Protein AF-A0A9P6RWG7-F1 (afdb_monomer_lite)

pLDDT: mean 72.61, std 17.86, range [29.23, 94.75]

Sequence (364 aa):
MSPSTPIPRYTPSPPPSDTTDLAFEWAVATLDEACRQRLLRPTADYNAEILRINKDAKKQQTADNTKYGALRTRYQKQLAKRPQDLAAILATIDAQAINAAARIQSLSSHSKTVALGIRRRATEAINEYRLHRLVSLRTDMESRLKSSRLQESLQSRKLQQQKETEALCQQHRLVVSRLQEFLHARKLQQKKETGALRQQLRQQHCLVVSRLKEVLSCSKEKKPLRKPAFDTNASFPLQEYFLAQPPIVPGTLTTQIGPLCLSPTEAASMRAIQDTPIDNSTPRVLYSDGSLLNSGTMEVSQAFGVVDLSQDTPLTMQGRTDGHASSAKAELMGLLIAVLSAPPEQDIVVKLDNESVVERFESL

Secondary structure (DSSP, 8-state):
--PPPPPP---PPPPPTHHHHHHHHHHHHHHHHHHHHHHTSS-HHHHHHHHHHHHHHHHHHHHHHHHHHHHHHHHHHHHTT-TTHHHHHHHHHHHHHHHHHHHHHHHHHHHHHHHHHHHHHHHHHHHHHHHHHHHHHHHHHHHHHHHHHHHHHHHHHHHHHHHHHHHHHHHHHHHHHHHHHHHHHHHHHHHHHHHHHHHHHHHHHHHHHHHHHHH--S--------------------PPPP-PPPP------PEEETTEEE-HHHHHHHHHHHTSPP-TTSPEEEEEEEEEESTTSTT-EEEEEEEE-SSSS-EEEEEEE-SS--HHHHHHHHHHHHHHHS-TTS-EEEE-S-HHHHHHHHT-

Foldseek 3Di:
DDDDDDDDDDPPDPPPQVVQVVLLVQLVVLLVVLLVLLVPPPDPCVVVVVVVVVVVVVVVVVVVVVVVVVVVVVVVVVCVVDVVCVVVVVVVVVVVVVVVVVVVVVVVVVVVVVVVVVVVVVVVVVVVVVVVVVVVVVVVVVVVVVVVVVVVVVVVVVVVVVVVVVVVVVVVVVVVVVVVVVVVVVVVVVCVVVVVVVVVVVVVVVVVVVVVVVVPPDDDDDDDDDDDDDDDDDDDDDDDDDDDDDDDDDDQPFDDDRSDTFHPLLVVLLVVQQPDDADQPDAFEKEKAKDWDPPPDPPIWIKMKMWGPPDPDIRIHMDTRDHDDDRVSRRSNRSSSNSSSHHSNGHHDYDYPDPVNVVVVVVD

Structure (mmCIF, N/CA/C/O backbone):
data_AF-A0A9P6RWG7-F1
#
_entry.id   AF-A0A9P6RWG7-F1
#
loop_
_atom_site.group_PDB
_atom_site.id
_atom_site.type_symbol
_atom_site.label_atom_id
_atom_site.label_alt_id
_atom_site.label_comp_id
_atom_site.label_asym_id
_atom_site.label_entity_id
_atom_site.label_seq_id
_atom_site.pdbx_PDB_ins_code
_atom_site.Cartn_x
_atom_site.Cartn_y
_atom_site.Cartn_z
_atom_site.occupancy
_atom_site.B_iso_or_equiv
_atom_site.auth_seq_id
_atom_site.auth_comp_id
_atom_site.auth_asym_id
_atom_site.auth_atom_id
_atom_site.pdbx_PDB_model_num
ATOM 1 N N . MET A 1 1 ? 52.424 38.195 -6.286 1.00 39.62 1 MET A N 1
ATOM 2 C CA . MET A 1 1 ? 51.470 37.823 -7.351 1.00 39.62 1 MET A CA 1
ATOM 3 C C . MET A 1 1 ? 51.710 36.359 -7.661 1.00 39.62 1 MET A C 1
ATOM 5 O O . MET A 1 1 ? 52.726 36.041 -8.260 1.00 39.62 1 MET A O 1
ATOM 9 N N . SER A 1 2 ? 50.849 35.481 -7.152 1.00 31.66 2 SER A N 1
ATOM 10 C CA . SER A 1 2 ? 50.946 34.031 -7.360 1.00 31.66 2 SER A CA 1
ATOM 11 C C . SER A 1 2 ? 49.853 33.618 -8.349 1.00 31.66 2 SER A C 1
ATOM 13 O O . SER A 1 2 ? 48.732 34.110 -8.203 1.00 31.66 2 SER A O 1
ATOM 15 N N . PRO A 1 3 ? 50.139 32.780 -9.360 1.00 39.84 3 PRO A N 1
ATOM 16 C CA . PRO A 1 3 ? 49.143 32.399 -10.351 1.00 39.84 3 PRO A CA 1
ATOM 17 C C . PRO A 1 3 ? 48.159 31.402 -9.732 1.00 39.84 3 PRO A C 1
ATOM 19 O O . PRO A 1 3 ? 48.552 30.364 -9.202 1.00 39.84 3 PRO A O 1
ATOM 22 N N . SER A 1 4 ? 46.875 31.743 -9.777 1.00 33.25 4 SER A N 1
ATOM 23 C CA . SER A 1 4 ? 45.768 30.888 -9.366 1.00 33.25 4 SER A CA 1
ATOM 24 C C . SER A 1 4 ? 45.559 29.765 -10.384 1.00 33.25 4 SER A C 1
ATOM 26 O O . SER A 1 4 ? 45.283 30.000 -11.559 1.00 33.25 4 SER A O 1
ATOM 28 N N . THR A 1 5 ? 45.684 28.526 -9.921 1.00 37.81 5 THR A N 1
ATOM 29 C CA . THR A 1 5 ? 45.331 27.310 -10.659 1.00 37.81 5 THR A CA 1
ATOM 30 C C . THR A 1 5 ? 43.814 27.267 -10.901 1.00 37.81 5 THR A C 1
ATOM 32 O O . THR A 1 5 ? 43.050 27.531 -9.969 1.00 37.81 5 THR A O 1
ATOM 35 N N . PRO A 1 6 ? 43.334 26.930 -12.112 1.00 36.38 6 PRO A N 1
ATOM 36 C CA . PRO A 1 6 ? 41.904 26.818 -12.368 1.00 36.38 6 PRO A CA 1
ATOM 37 C C . PRO A 1 6 ? 41.335 25.559 -11.701 1.00 36.38 6 PRO A C 1
ATOM 39 O O . PRO A 1 6 ? 41.832 24.451 -11.900 1.00 36.38 6 PRO A O 1
ATOM 42 N N . ILE A 1 7 ? 40.273 25.741 -10.914 1.00 37.34 7 ILE A N 1
ATOM 43 C CA . ILE A 1 7 ? 39.479 24.658 -10.324 1.00 37.34 7 ILE A CA 1
ATOM 44 C C . ILE A 1 7 ? 38.766 23.915 -11.470 1.00 37.34 7 ILE A C 1
ATOM 46 O O . ILE A 1 7 ? 38.080 24.566 -12.267 1.00 37.34 7 ILE A O 1
ATOM 50 N N . PRO A 1 8 ? 38.893 22.581 -11.587 1.00 32.59 8 PRO A N 1
ATOM 51 C CA . PRO A 1 8 ? 38.173 21.825 -12.601 1.00 32.59 8 PRO A CA 1
ATOM 52 C C . PRO A 1 8 ? 36.668 21.920 -12.335 1.00 32.59 8 PRO A C 1
ATOM 54 O O . PRO A 1 8 ? 36.184 21.555 -11.263 1.00 32.59 8 PRO A O 1
ATOM 57 N N . ARG A 1 9 ? 35.921 22.426 -13.324 1.00 31.86 9 ARG A N 1
ATOM 58 C CA . ARG A 1 9 ? 34.456 22.390 -13.321 1.00 31.86 9 ARG A CA 1
ATOM 59 C C . ARG A 1 9 ? 34.018 20.930 -13.383 1.00 31.86 9 ARG A C 1
ATOM 61 O O . ARG A 1 9 ? 34.044 20.320 -14.449 1.00 31.86 9 ARG A O 1
ATOM 68 N N . TYR A 1 10 ? 33.614 20.389 -12.239 1.00 29.23 10 TYR A N 1
ATOM 69 C CA . TYR A 1 10 ? 32.809 19.178 -12.186 1.00 29.23 10 TYR A CA 1
ATOM 70 C C . TYR A 1 10 ? 31.486 19.467 -12.897 1.00 29.23 10 TYR A C 1
ATOM 72 O O . TYR A 1 10 ? 30.647 20.215 -12.402 1.00 29.23 10 TYR A O 1
ATOM 80 N N . THR A 1 11 ? 31.321 18.904 -14.088 1.00 34.34 11 THR A N 1
ATOM 81 C CA . THR A 1 11 ? 29.995 18.672 -14.652 1.00 34.34 11 THR A CA 1
ATOM 82 C C . THR A 1 11 ? 29.425 17.471 -13.898 1.00 34.34 11 THR A C 1
ATOM 84 O O . THR A 1 11 ? 30.029 16.397 -13.959 1.00 34.34 11 THR A O 1
ATOM 87 N N . PRO A 1 12 ? 28.332 17.613 -13.123 1.00 35.69 12 PRO A N 1
ATOM 88 C CA . PRO A 1 12 ? 27.688 16.447 -12.546 1.00 35.69 12 PRO A CA 1
ATOM 89 C C . PRO A 1 12 ? 27.196 15.590 -13.710 1.00 35.69 12 PRO A C 1
ATOM 91 O O . PRO A 1 12 ? 26.417 16.036 -14.553 1.00 35.69 12 PRO A O 1
ATOM 94 N N . SER A 1 13 ? 27.724 14.374 -13.795 1.00 34.81 13 SER A N 1
ATOM 95 C CA . SER A 1 13 ? 27.173 13.352 -14.674 1.00 34.81 13 SER A CA 1
ATOM 96 C C . SER A 1 13 ? 25.707 13.135 -14.277 1.00 34.81 13 SER A C 1
ATOM 98 O O . SER A 1 13 ? 25.417 13.176 -13.076 1.00 34.81 13 SER A O 1
ATOM 100 N N . PRO A 1 14 ? 24.783 12.905 -15.228 1.00 39.03 14 PRO A N 1
ATOM 101 C CA . PRO A 1 14 ? 23.433 12.489 -14.879 1.00 39.03 14 PRO A CA 1
ATOM 102 C C . PRO A 1 14 ? 23.541 11.261 -13.967 1.00 39.03 14 PRO A C 1
ATOM 104 O O . PRO A 1 14 ? 24.351 10.374 -14.269 1.00 39.03 14 PRO A O 1
ATOM 107 N N . PRO A 1 15 ? 22.794 11.195 -12.853 1.00 38.50 15 PRO A N 1
ATOM 108 C CA . PRO A 1 15 ? 22.764 9.979 -12.062 1.00 38.50 15 PRO A CA 1
ATOM 109 C C . PRO A 1 15 ? 22.347 8.813 -12.977 1.00 38.50 15 PRO A C 1
ATOM 111 O O . PRO A 1 15 ? 21.496 9.001 -13.853 1.00 38.50 15 PRO A O 1
ATOM 114 N N . PRO A 1 16 ? 22.967 7.629 -12.833 1.00 38.81 16 PRO A N 1
ATOM 115 C CA . PRO A 1 16 ? 22.562 6.457 -13.597 1.00 38.81 16 PRO A CA 1
ATOM 116 C C . PRO A 1 16 ? 21.066 6.213 -13.368 1.00 38.81 16 PRO A C 1
ATOM 118 O O . PRO A 1 16 ? 20.593 6.327 -12.238 1.00 38.81 16 PRO A O 1
ATOM 121 N N . SER A 1 17 ? 20.337 5.895 -14.441 1.00 48.44 17 SER A N 1
ATOM 122 C CA . SER A 1 17 ? 18.872 5.731 -14.477 1.00 48.44 17 SER A CA 1
ATOM 123 C C . SER A 1 17 ? 18.295 4.884 -13.336 1.00 48.44 17 SER A C 1
ATOM 125 O O . SER A 1 17 ? 17.158 5.097 -12.926 1.00 48.44 17 SER A O 1
ATOM 127 N N . ASP A 1 18 ? 19.097 3.978 -12.779 1.00 49.47 18 ASP A N 1
ATOM 128 C CA . ASP A 1 18 ? 18.696 3.015 -11.755 1.00 49.47 18 ASP A CA 1
ATOM 129 C C . ASP A 1 18 ? 18.494 3.624 -10.353 1.00 49.47 18 ASP A C 1
ATOM 131 O O . ASP A 1 18 ? 17.768 3.058 -9.537 1.00 49.47 18 ASP A O 1
ATOM 135 N N . THR A 1 19 ? 19.086 4.781 -10.025 1.00 48.66 19 THR A N 1
ATOM 136 C CA . THR A 1 19 ? 18.961 5.345 -8.661 1.00 48.66 19 THR A CA 1
ATOM 137 C C . THR A 1 19 ? 17.604 6.000 -8.402 1.00 48.66 19 THR A C 1
ATOM 139 O O . THR A 1 19 ? 17.133 6.011 -7.264 1.00 48.66 19 THR A O 1
ATOM 142 N N . THR A 1 20 ? 16.949 6.517 -9.445 1.00 52.78 20 THR A N 1
ATOM 143 C CA . THR A 1 20 ? 15.642 7.190 -9.328 1.00 52.78 20 THR A CA 1
ATOM 144 C C . THR A 1 20 ? 14.461 6.232 -9.167 1.00 52.78 20 THR A C 1
ATOM 146 O O . THR A 1 20 ? 13.427 6.617 -8.619 1.00 52.78 20 THR A O 1
ATOM 149 N N . ASP A 1 21 ? 14.619 4.972 -9.574 1.00 62.28 21 ASP A N 1
ATOM 150 C CA . ASP A 1 21 ? 13.624 3.931 -9.310 1.00 62.28 21 ASP A CA 1
ATOM 151 C C . ASP A 1 21 ? 13.790 3.322 -7.916 1.00 62.28 21 ASP A C 1
ATOM 153 O O . ASP A 1 21 ? 12.792 2.985 -7.284 1.00 62.28 21 ASP A O 1
ATOM 157 N N . LEU A 1 22 ? 15.002 3.323 -7.353 1.00 65.12 22 LEU A N 1
ATOM 158 C CA . LEU A 1 22 ? 15.231 2.910 -5.965 1.00 65.12 22 LEU A CA 1
ATOM 159 C C . LEU A 1 22 ? 14.472 3.797 -4.957 1.00 65.12 22 LEU A C 1
ATOM 161 O O . LEU A 1 22 ? 13.899 3.300 -3.988 1.00 65.12 22 LEU A O 1
ATOM 165 N N . ALA A 1 23 ? 14.436 5.114 -5.193 1.00 62.78 23 ALA A N 1
ATOM 166 C CA . ALA A 1 23 ? 13.680 6.053 -4.359 1.00 62.78 23 ALA A CA 1
ATOM 167 C C . ALA A 1 23 ? 12.170 5.768 -4.405 1.00 62.78 23 ALA A C 1
ATOM 169 O O . ALA A 1 23 ? 11.479 5.861 -3.389 1.00 62.78 23 ALA A O 1
ATOM 170 N N . PHE A 1 24 ? 11.669 5.366 -5.573 1.00 68.69 24 PHE A N 1
ATOM 171 C CA . PHE A 1 24 ? 10.278 4.978 -5.751 1.00 68.69 24 PHE A CA 1
ATOM 172 C C . PHE A 1 24 ? 9.956 3.627 -5.107 1.00 68.69 24 PHE A C 1
ATOM 174 O O . PHE A 1 24 ? 8.947 3.509 -4.418 1.00 68.69 24 PHE A O 1
ATOM 181 N N . GLU A 1 25 ? 10.824 2.626 -5.253 1.00 72.75 25 GLU A N 1
ATOM 182 C CA . GLU A 1 25 ? 10.676 1.350 -4.546 1.00 72.75 25 GLU A CA 1
ATOM 183 C C . GLU A 1 25 ? 10.638 1.557 -3.027 1.00 72.75 25 GLU A C 1
ATOM 185 O O . GLU A 1 25 ? 9.807 0.965 -2.336 1.00 72.75 25 GLU A O 1
ATOM 190 N N . TRP A 1 26 ? 11.488 2.447 -2.505 1.00 71.31 26 TRP A N 1
ATOM 191 C CA . TRP A 1 26 ? 11.484 2.798 -1.088 1.00 71.31 26 TRP A CA 1
ATOM 192 C C . TRP A 1 26 ? 10.204 3.532 -0.669 1.00 71.31 26 TRP A C 1
ATOM 194 O O . TRP A 1 26 ? 9.658 3.251 0.399 1.00 71.31 26 TRP A O 1
ATOM 204 N N . ALA A 1 27 ? 9.678 4.420 -1.516 1.00 69.19 27 ALA A N 1
ATOM 205 C CA . ALA A 1 27 ? 8.398 5.083 -1.297 1.00 69.19 27 ALA A CA 1
ATOM 206 C C . ALA A 1 27 ? 7.217 4.111 -1.246 1.00 69.19 27 ALA A C 1
ATOM 208 O O . ALA A 1 27 ? 6.399 4.198 -0.332 1.00 69.19 27 ALA A O 1
ATOM 209 N N . VAL A 1 28 ? 7.162 3.148 -2.165 1.00 77.38 28 VAL A N 1
ATOM 210 C CA . VAL A 1 28 ? 6.134 2.099 -2.169 1.00 77.38 28 VAL A CA 1
ATOM 211 C C . VAL A 1 28 ? 6.254 1.216 -0.926 1.00 77.38 28 VAL A C 1
ATOM 213 O O . VAL A 1 28 ? 5.258 0.970 -0.256 1.00 77.38 28 VAL A O 1
ATOM 216 N N . ALA A 1 29 ? 7.468 0.808 -0.545 1.00 77.44 29 ALA A N 1
ATOM 217 C CA . ALA A 1 29 ? 7.678 0.041 0.683 1.00 77.44 29 ALA A CA 1
ATOM 218 C C . ALA A 1 29 ? 7.274 0.829 1.944 1.00 77.44 29 ALA A C 1
ATOM 220 O O . ALA A 1 29 ? 6.737 0.257 2.892 1.00 77.44 29 ALA A O 1
ATOM 221 N N . THR A 1 30 ? 7.510 2.145 1.951 1.00 77.62 30 THR A N 1
ATOM 222 C CA . THR A 1 30 ? 7.096 3.043 3.040 1.00 77.62 30 THR A CA 1
ATOM 223 C C . THR A 1 30 ? 5.575 3.175 3.100 1.00 77.62 30 THR A C 1
ATOM 225 O O . THR A 1 30 ? 5.011 3.160 4.192 1.00 77.62 30 THR A O 1
ATOM 228 N N . LEU A 1 31 ? 4.906 3.260 1.945 1.00 81.69 31 LEU A N 1
ATOM 229 C CA . LEU A 1 31 ? 3.446 3.287 1.846 1.00 81.69 31 LEU A CA 1
ATOM 230 C C . LEU A 1 31 ? 2.831 1.989 2.380 1.00 81.69 31 LEU A C 1
ATOM 232 O O . LEU A 1 31 ? 1.950 2.046 3.238 1.00 81.69 31 LEU A O 1
ATOM 236 N N . ASP A 1 32 ? 3.333 0.837 1.931 1.00 81.12 32 ASP A N 1
ATOM 237 C CA . ASP A 1 32 ? 2.884 -0.483 2.387 1.00 81.12 32 ASP A CA 1
ATOM 238 C C . ASP A 1 32 ? 3.034 -0.619 3.910 1.00 81.12 32 ASP A C 1
ATOM 240 O O . ASP A 1 32 ? 2.116 -1.054 4.608 1.00 81.12 32 ASP A O 1
ATOM 244 N N . GLU A 1 33 ? 4.182 -0.205 4.450 1.00 79.94 33 GLU A N 1
ATOM 245 C CA . GLU A 1 33 ? 4.453 -0.245 5.885 1.00 79.94 33 GLU A CA 1
ATOM 246 C C . GLU A 1 33 ? 3.543 0.708 6.673 1.00 79.94 33 GLU A C 1
ATOM 248 O O . GLU A 1 33 ? 3.007 0.320 7.711 1.00 79.94 33 GLU A O 1
ATOM 253 N N . ALA A 1 34 ? 3.309 1.927 6.182 1.00 78.06 34 ALA A N 1
ATOM 254 C CA . ALA A 1 34 ? 2.414 2.885 6.826 1.00 78.06 34 ALA A CA 1
ATOM 255 C C . ALA A 1 34 ? 0.959 2.386 6.840 1.00 78.06 34 ALA A C 1
ATOM 257 O O . ALA A 1 34 ? 0.299 2.451 7.881 1.00 78.06 34 ALA A O 1
ATOM 258 N N . CYS A 1 35 ? 0.477 1.823 5.728 1.00 79.62 35 CYS A N 1
ATOM 259 C CA . CYS A 1 35 ? -0.842 1.191 5.654 1.00 79.62 35 CYS A CA 1
ATOM 260 C C . CYS A 1 35 ? -0.939 0.019 6.638 1.00 79.62 35 CYS A C 1
ATOM 262 O O . CYS A 1 35 ? -1.877 -0.056 7.432 1.00 79.62 35 CYS A O 1
ATOM 264 N N . ARG A 1 36 ? 0.087 -0.840 6.682 1.00 76.00 36 ARG A N 1
ATOM 265 C CA . ARG A 1 36 ? 0.167 -1.969 7.616 1.00 76.00 36 ARG A CA 1
ATOM 266 C C . ARG A 1 36 ? 0.106 -1.524 9.077 1.00 76.00 36 ARG A C 1
ATOM 268 O O . ARG A 1 36 ? -0.613 -2.132 9.862 1.00 76.00 36 ARG A O 1
ATOM 275 N N . GLN A 1 37 ? 0.849 -0.489 9.466 1.00 75.75 37 GLN A N 1
ATOM 276 C CA . GLN A 1 37 ? 0.839 0.024 10.843 1.00 75.75 37 GLN A CA 1
ATOM 277 C C . GLN A 1 37 ? -0.535 0.578 11.238 1.00 75.75 37 GLN A C 1
ATOM 279 O O . GLN A 1 37 ? -0.958 0.407 12.381 1.00 75.75 37 GLN A O 1
ATOM 284 N N . ARG A 1 38 ? -1.263 1.186 10.291 1.00 76.62 38 ARG A N 1
ATOM 285 C CA . ARG A 1 38 ? -2.643 1.644 10.510 1.00 76.62 38 ARG A CA 1
ATOM 286 C C . ARG A 1 38 ? -3.632 0.478 10.633 1.00 76.62 38 ARG A C 1
ATOM 288 O O . ARG A 1 38 ? -4.478 0.515 11.520 1.00 76.62 38 ARG A O 1
ATOM 295 N N . LEU A 1 39 ? -3.488 -0.572 9.822 1.00 71.56 39 LEU A N 1
ATOM 296 C CA . LEU A 1 39 ? -4.331 -1.778 9.878 1.00 71.56 39 LEU A CA 1
ATOM 297 C C . LEU A 1 39 ? -4.069 -2.643 11.121 1.00 71.56 39 LEU A C 1
ATOM 299 O O . LEU A 1 39 ? -4.986 -3.242 11.672 1.00 71.56 39 LEU A O 1
ATOM 303 N N . LEU A 1 40 ? -2.819 -2.704 11.587 1.00 66.06 40 LEU A N 1
ATOM 304 C CA . LEU A 1 40 ? -2.413 -3.485 12.761 1.00 66.06 40 LEU A CA 1
ATOM 305 C C . LEU A 1 40 ? -2.651 -2.774 14.096 1.00 66.06 40 LEU A C 1
ATOM 307 O O . LEU A 1 40 ? -2.288 -3.324 15.144 1.00 66.06 40 LEU A O 1
ATOM 311 N N . ARG A 1 41 ? -3.246 -1.574 14.095 1.00 64.69 41 ARG A N 1
ATOM 312 C CA . ARG A 1 41 ? -3.703 -0.957 15.343 1.00 64.69 41 ARG A CA 1
ATOM 313 C C . ARG A 1 41 ? -4.603 -1.961 16.080 1.00 64.69 41 ARG A C 1
ATOM 315 O O . ARG A 1 41 ? -5.384 -2.659 15.430 1.00 64.69 41 ARG A O 1
ATOM 322 N N . PRO A 1 42 ? -4.549 -2.044 17.424 1.00 53.38 42 PRO A N 1
ATOM 323 C CA . PRO A 1 42 ? -5.625 -2.667 18.185 1.00 53.38 42 PRO A CA 1
ATOM 324 C C . PRO A 1 42 ? -6.905 -1.950 17.758 1.00 53.38 42 PRO A C 1
ATOM 326 O O . PRO A 1 42 ? -7.056 -0.768 18.055 1.00 53.38 42 PRO A O 1
ATOM 329 N N . THR A 1 43 ? -7.717 -2.638 16.950 1.00 55.09 43 THR A N 1
ATOM 330 C CA . THR A 1 43 ? -8.837 -2.117 16.152 1.00 55.09 43 THR A CA 1
ATOM 331 C C . THR A 1 43 ? -9.525 -0.947 16.846 1.00 55.09 43 THR A C 1
ATOM 333 O O . THR A 1 43 ? -9.869 -1.063 18.022 1.00 55.09 43 THR A O 1
ATOM 336 N N . ALA A 1 44 ? -9.757 0.165 16.147 1.00 53.03 44 ALA A N 1
ATOM 337 C CA . ALA A 1 44 ? -10.574 1.264 16.667 1.00 53.03 44 ALA A CA 1
ATOM 338 C C . ALA A 1 44 ? -11.917 0.743 17.223 1.00 53.03 44 ALA A C 1
ATOM 340 O O . ALA A 1 44 ? -12.368 1.211 18.266 1.00 53.03 44 ALA A O 1
ATOM 341 N N . ASP A 1 45 ? -12.446 -0.340 16.642 1.00 54.38 45 ASP A N 1
ATOM 342 C CA . ASP A 1 45 ? -13.584 -1.116 17.149 1.00 54.38 45 ASP A CA 1
ATOM 343 C C . ASP A 1 45 ? -13.379 -1.690 18.558 1.00 54.38 45 ASP A C 1
ATOM 345 O O . ASP A 1 45 ? -14.295 -1.675 19.369 1.00 54.38 45 ASP A O 1
ATOM 349 N N . TYR A 1 46 ? -12.177 -2.155 18.904 1.00 57.34 46 TYR A N 1
ATOM 350 C CA . TYR A 1 46 ? -11.843 -2.626 20.253 1.00 57.34 46 TYR A CA 1
ATOM 351 C C . TYR A 1 46 ? -11.872 -1.478 21.265 1.00 57.34 46 TYR A C 1
ATOM 353 O O . TYR A 1 46 ? -12.414 -1.630 22.359 1.00 57.34 46 TYR A O 1
ATOM 361 N N . ASN A 1 47 ? -11.347 -0.307 20.898 1.00 60.41 47 ASN A N 1
ATOM 362 C CA . ASN A 1 47 ? -11.378 0.868 21.769 1.00 60.41 47 ASN A CA 1
ATOM 363 C C . ASN A 1 47 ? -12.795 1.457 21.882 1.00 60.41 47 ASN A C 1
ATOM 365 O O . ASN A 1 47 ? -13.222 1.809 22.983 1.00 60.41 47 ASN A O 1
ATOM 369 N N . ALA A 1 48 ? -13.554 1.498 20.785 1.00 63.84 48 ALA A N 1
ATOM 370 C CA . ALA A 1 48 ? -14.951 1.922 20.763 1.00 63.84 48 ALA A CA 1
ATOM 371 C C . ALA A 1 48 ? -15.851 0.968 21.568 1.00 63.84 48 ALA A C 1
ATOM 373 O O . ALA A 1 48 ? -16.677 1.421 22.363 1.00 63.84 48 ALA A O 1
ATOM 374 N N . GLU A 1 49 ? -15.647 -0.345 21.445 1.00 66.75 49 GLU A N 1
ATOM 375 C CA . GLU A 1 49 ? -16.379 -1.362 22.201 1.00 66.75 49 GLU A CA 1
ATOM 376 C C . GLU A 1 49 ? -16.022 -1.309 23.695 1.00 66.75 49 GLU A C 1
ATOM 378 O O . GLU A 1 49 ? -16.918 -1.358 24.537 1.00 66.75 49 GLU A O 1
ATOM 383 N N . ILE A 1 50 ? -14.748 -1.095 24.062 1.00 64.44 50 ILE A N 1
ATOM 384 C CA . ILE A 1 50 ? -14.348 -0.860 25.462 1.00 64.44 50 ILE A CA 1
ATOM 385 C C . ILE A 1 50 ? -15.008 0.402 26.027 1.00 64.44 50 ILE A C 1
ATOM 387 O O . ILE A 1 50 ? -15.494 0.390 27.163 1.00 64.44 50 ILE A O 1
ATOM 391 N N . LEU A 1 51 ? -15.056 1.492 25.259 1.00 71.75 51 LEU A N 1
ATOM 392 C CA . LEU A 1 51 ? -15.725 2.724 25.680 1.00 71.75 51 LEU A CA 1
ATOM 393 C C . LEU A 1 51 ? -17.237 2.517 25.842 1.00 71.75 51 LEU A C 1
ATOM 395 O O . LEU A 1 51 ? -17.807 2.998 26.827 1.00 71.75 51 LEU A O 1
ATOM 399 N N . ARG A 1 52 ? -17.880 1.755 24.946 1.00 82.00 52 ARG A N 1
ATOM 400 C CA . ARG A 1 52 ? -19.304 1.401 25.051 1.00 82.00 52 ARG A CA 1
ATOM 401 C C . ARG A 1 52 ? -19.579 0.553 26.292 1.00 82.00 52 ARG A C 1
ATOM 403 O O . ARG A 1 52 ? -20.428 0.926 27.098 1.00 82.00 52 ARG A O 1
ATOM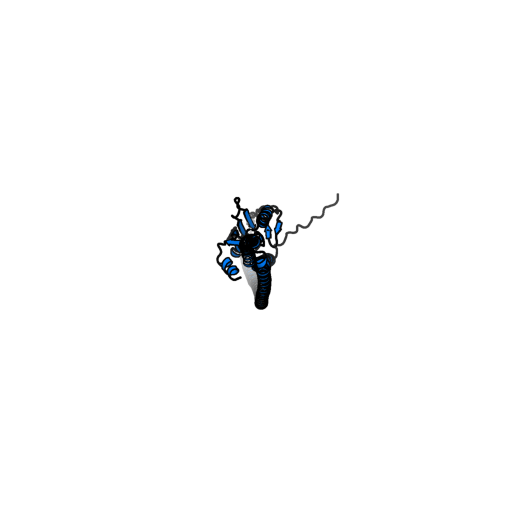 410 N N . ILE A 1 53 ? -18.800 -0.510 26.507 1.00 73.19 53 ILE A N 1
ATOM 411 C CA . ILE A 1 53 ? -18.904 -1.390 27.682 1.00 73.19 53 ILE A CA 1
ATOM 412 C C . ILE A 1 53 ? -18.736 -0.587 28.979 1.00 73.19 53 ILE A C 1
ATOM 414 O O . ILE A 1 53 ? -19.520 -0.751 29.914 1.00 73.19 53 ILE A O 1
ATOM 418 N N . ASN A 1 54 ? -17.764 0.327 29.040 1.00 73.81 54 ASN A N 1
ATOM 419 C CA . ASN A 1 54 ? -17.552 1.177 30.215 1.00 73.81 54 ASN A CA 1
ATOM 420 C C . ASN A 1 54 ? -18.710 2.157 30.459 1.00 73.81 54 ASN A C 1
ATOM 422 O O . ASN A 1 54 ? -19.078 2.408 31.612 1.00 73.81 54 ASN A O 1
ATOM 426 N N . LYS A 1 55 ? -19.296 2.715 29.394 1.00 85.50 55 LYS A N 1
ATOM 427 C CA . LYS A 1 55 ? -20.457 3.611 29.482 1.00 85.50 55 LYS A CA 1
ATOM 428 C C . LYS A 1 55 ? -21.694 2.867 29.989 1.00 85.50 55 LYS A C 1
ATOM 430 O O . LYS A 1 55 ? -22.363 3.358 30.902 1.00 85.50 55 LYS A O 1
ATOM 435 N N . ASP A 1 56 ? -21.951 1.674 29.461 1.00 82.38 56 ASP A N 1
ATOM 436 C CA . ASP A 1 56 ? -23.069 0.825 29.876 1.00 82.38 56 ASP A CA 1
ATOM 437 C C . ASP A 1 56 ? -22.894 0.339 31.322 1.00 82.38 56 ASP A C 1
ATOM 439 O O . ASP A 1 56 ? -23.831 0.421 32.120 1.00 82.38 56 ASP A O 1
ATOM 443 N N . ALA A 1 57 ? -21.675 -0.049 31.715 1.00 78.06 57 ALA A N 1
ATOM 444 C CA . ALA A 1 57 ? -21.354 -0.425 33.091 1.00 78.06 57 ALA A CA 1
ATOM 445 C C . ALA A 1 57 ? -21.581 0.731 34.081 1.00 78.06 57 ALA A C 1
ATOM 447 O O . ALA A 1 57 ? -22.199 0.530 35.128 1.00 78.06 57 ALA A O 1
ATOM 448 N N . LYS A 1 58 ? -21.155 1.961 33.747 1.00 83.12 58 LYS A N 1
ATOM 449 C CA . LYS A 1 58 ? -21.415 3.151 34.580 1.00 83.12 58 LYS A CA 1
ATOM 450 C C . LYS A 1 58 ? -22.906 3.445 34.720 1.00 83.12 58 LYS A C 1
ATOM 452 O O . LYS A 1 58 ? -23.354 3.766 35.823 1.00 83.12 58 LYS A O 1
ATOM 457 N N . LYS A 1 59 ? -23.671 3.335 33.629 1.00 87.81 59 LYS A N 1
ATOM 458 C CA . LYS A 1 59 ? -25.127 3.548 33.626 1.00 87.81 59 LYS A CA 1
ATOM 459 C C . LYS A 1 59 ? -25.840 2.517 34.502 1.00 87.81 59 LYS A C 1
ATOM 461 O O . LYS A 1 59 ? -26.700 2.877 35.304 1.00 87.81 59 LYS A O 1
ATOM 466 N N . GLN A 1 60 ? -25.434 1.252 34.404 1.00 82.44 60 GLN A N 1
ATOM 467 C CA . GLN A 1 60 ? -25.964 0.184 35.244 1.00 82.44 60 GLN A CA 1
ATOM 468 C C . GLN A 1 60 ? -25.613 0.406 36.722 1.00 82.44 60 GLN A C 1
ATOM 470 O O . GLN A 1 60 ? -26.487 0.317 37.580 1.00 82.44 60 GLN A O 1
ATOM 475 N N . GLN A 1 61 ? -24.372 0.801 37.024 1.00 79.94 61 GLN A N 1
ATOM 476 C CA . GLN A 1 61 ? -23.937 1.104 38.389 1.00 79.94 61 GLN A CA 1
ATOM 477 C C . GLN A 1 61 ? -24.721 2.271 39.011 1.00 79.94 61 GLN A C 1
ATOM 479 O O . GLN A 1 61 ? -25.072 2.222 40.190 1.00 79.94 61 GLN A O 1
ATOM 484 N N . THR A 1 62 ? -25.033 3.318 38.239 1.00 84.12 62 THR A N 1
ATOM 485 C CA . THR A 1 62 ? -25.860 4.436 38.730 1.00 84.12 62 THR A CA 1
ATOM 486 C C . THR A 1 62 ? -27.300 4.003 38.986 1.00 84.12 62 THR A C 1
ATOM 488 O O . THR A 1 62 ? -27.866 4.354 40.025 1.00 84.12 62 THR A O 1
ATOM 491 N N . ALA A 1 63 ? -27.885 3.204 38.090 1.00 85.12 63 ALA A N 1
ATOM 492 C CA . ALA A 1 63 ? -29.222 2.647 38.279 1.00 85.12 63 ALA A CA 1
ATOM 493 C C . ALA A 1 63 ? -29.296 1.757 39.534 1.00 85.12 63 ALA A C 1
ATOM 495 O O . ALA A 1 63 ? -30.195 1.925 40.364 1.00 85.12 63 ALA A O 1
ATOM 496 N N . ASP A 1 64 ? -28.312 0.876 39.721 1.00 80.25 64 ASP A N 1
ATOM 497 C CA . ASP A 1 64 ? -28.233 -0.015 40.876 1.00 80.25 64 ASP A CA 1
ATOM 498 C C . ASP A 1 64 ? -28.029 0.770 42.178 1.00 80.25 64 ASP A C 1
ATOM 500 O O . ASP A 1 64 ? -28.765 0.549 43.138 1.00 80.25 64 ASP A O 1
ATOM 504 N N . ASN A 1 65 ? -27.126 1.758 42.215 1.00 80.00 65 ASN A N 1
ATOM 505 C CA . ASN A 1 65 ? -26.932 2.617 43.391 1.00 80.00 65 ASN A CA 1
ATOM 506 C C . ASN A 1 65 ? -28.214 3.363 43.788 1.00 80.00 65 ASN A C 1
ATOM 508 O O . ASN A 1 65 ? -28.538 3.458 44.973 1.00 80.00 65 ASN A O 1
ATOM 512 N N . THR A 1 66 ? -28.974 3.850 42.805 1.00 86.31 66 THR A N 1
ATOM 513 C CA . THR A 1 66 ? -30.253 4.533 43.048 1.00 86.31 66 THR A CA 1
ATOM 514 C C . THR A 1 66 ? -31.287 3.563 43.629 1.00 86.31 66 THR A C 1
ATOM 516 O O . THR A 1 66 ? -31.968 3.876 44.609 1.00 86.31 66 THR A O 1
ATOM 519 N N . LYS A 1 67 ? -31.357 2.343 43.081 1.00 86.06 67 LYS A N 1
ATOM 520 C CA . LYS A 1 67 ? -32.232 1.268 43.565 1.00 86.06 67 LYS A CA 1
ATOM 521 C C . LYS A 1 67 ? -31.874 0.840 44.992 1.00 86.06 67 LYS A C 1
ATOM 523 O O . LYS A 1 67 ? -32.767 0.736 45.835 1.00 86.06 67 LYS A O 1
ATOM 528 N N . TYR A 1 68 ? -30.589 0.639 45.286 1.00 76.69 68 TYR A N 1
ATOM 529 C CA . TYR A 1 68 ? -30.109 0.297 46.628 1.00 76.69 68 TYR A CA 1
ATOM 530 C C . TYR A 1 68 ? -30.343 1.430 47.629 1.00 76.69 68 TYR A C 1
ATOM 532 O O . TYR A 1 68 ? -30.752 1.160 48.757 1.00 76.69 68 TYR A O 1
ATOM 540 N N . GLY A 1 69 ? -30.169 2.690 47.219 1.00 81.12 69 GLY A N 1
ATOM 541 C CA . GLY A 1 69 ? -30.508 3.856 48.036 1.00 81.12 69 GLY A CA 1
ATOM 542 C C . GLY A 1 69 ? -31.981 3.859 48.453 1.00 81.12 69 GLY A C 1
ATOM 543 O O . GLY A 1 69 ? -32.284 3.939 49.643 1.00 81.12 69 GLY A O 1
ATOM 544 N N . ALA A 1 70 ? -32.896 3.666 47.498 1.00 80.62 70 ALA A N 1
ATOM 545 C CA . ALA A 1 70 ? -34.335 3.611 47.766 1.00 80.62 70 ALA A CA 1
ATOM 546 C C . ALA A 1 70 ? -34.731 2.431 48.676 1.00 80.62 70 ALA A C 1
ATOM 548 O O . ALA A 1 70 ? -35.524 2.598 49.609 1.00 80.62 70 ALA A O 1
ATOM 549 N N . LEU A 1 71 ? -34.155 1.245 48.444 1.00 77.62 71 LEU A N 1
ATOM 550 C CA . LEU A 1 71 ? -34.334 0.073 49.308 1.00 77.62 71 LEU A CA 1
ATOM 551 C C . LEU A 1 71 ? -33.838 0.351 50.729 1.00 77.62 71 LEU A C 1
ATOM 553 O O . LEU A 1 71 ? -34.563 0.078 51.682 1.00 77.62 71 LEU A O 1
ATOM 557 N N . ARG A 1 72 ? -32.658 0.960 50.885 1.00 76.88 72 ARG A N 1
ATOM 558 C CA . ARG A 1 72 ? -32.079 1.299 52.191 1.00 76.88 72 ARG A CA 1
ATOM 559 C C . ARG A 1 72 ? -32.976 2.245 52.987 1.00 76.88 72 ARG A C 1
ATOM 561 O O . ARG A 1 72 ? -33.237 1.982 54.158 1.00 76.88 72 ARG A O 1
ATOM 568 N N . THR A 1 73 ? -33.507 3.298 52.363 1.00 77.81 73 THR A N 1
ATOM 569 C CA . THR A 1 73 ? -34.433 4.233 53.028 1.00 77.81 73 THR A CA 1
ATOM 570 C C . THR A 1 73 ? -35.747 3.551 53.419 1.00 77.81 73 THR A C 1
ATOM 572 O O . THR A 1 73 ? -36.288 3.808 54.497 1.00 77.81 73 THR A O 1
ATOM 575 N N . ARG A 1 74 ? -36.269 2.654 52.569 1.00 77.44 74 ARG A N 1
ATOM 576 C CA . ARG A 1 74 ? -37.480 1.872 52.861 1.00 77.44 74 ARG A CA 1
ATOM 577 C C . ARG A 1 74 ? -37.260 0.916 54.034 1.00 77.44 74 ARG A C 1
ATOM 579 O O . ARG A 1 74 ? -38.092 0.886 54.939 1.00 77.44 74 ARG A O 1
ATOM 586 N N . TYR A 1 75 ? -36.138 0.198 54.044 1.00 67.38 75 TYR A N 1
ATOM 587 C CA . TYR A 1 75 ? -35.779 -0.704 55.133 1.00 67.38 75 TYR A CA 1
ATOM 588 C C . TYR A 1 75 ? -35.553 0.054 56.437 1.00 67.38 75 TYR A C 1
ATOM 590 O O . TYR A 1 75 ? -36.136 -0.347 57.433 1.00 67.38 75 TYR A O 1
ATOM 598 N N . GLN A 1 76 ? -34.845 1.193 56.440 1.00 70.56 76 GLN A N 1
ATOM 599 C CA . GLN A 1 76 ? -34.690 2.049 57.631 1.00 70.56 76 GLN A CA 1
ATOM 600 C C . GLN A 1 76 ? -36.035 2.485 58.238 1.00 70.56 76 GLN A C 1
ATOM 602 O O . GLN A 1 76 ? -36.195 2.470 59.458 1.00 70.56 76 GLN A O 1
ATOM 607 N N . LYS A 1 77 ? -37.032 2.822 57.408 1.00 74.75 77 LYS A N 1
ATOM 608 C CA . LYS A 1 77 ? -38.388 3.165 57.881 1.00 74.75 77 LYS A CA 1
ATOM 609 C C . LYS A 1 77 ? -39.146 1.969 58.470 1.00 74.75 77 LYS A C 1
ATOM 611 O O . LYS A 1 77 ? -39.951 2.157 59.379 1.00 74.75 77 LYS A O 1
ATOM 616 N N . GLN A 1 78 ? -38.927 0.758 57.953 1.00 68.69 78 GLN A N 1
ATOM 617 C CA . GLN A 1 78 ? -39.512 -0.474 58.504 1.00 68.69 78 GLN A CA 1
ATOM 618 C C . GLN A 1 78 ? -38.832 -0.882 59.820 1.00 68.69 78 GLN A C 1
ATOM 620 O O . GLN A 1 78 ? -39.499 -1.287 60.769 1.00 68.69 78 GLN A O 1
ATOM 625 N N . LEU A 1 79 ? -37.524 -0.661 59.898 1.00 60.22 79 LEU A N 1
ATOM 626 C CA . LEU A 1 79 ? -36.660 -0.874 61.053 1.00 60.22 79 LEU A CA 1
ATOM 627 C C . LEU A 1 79 ? -37.086 -0.091 62.298 1.00 60.22 79 LEU A C 1
ATOM 629 O O . LEU A 1 79 ? -37.102 -0.638 63.396 1.00 60.22 79 LEU A O 1
ATOM 633 N N . ALA A 1 80 ? -37.506 1.163 62.116 1.00 64.25 80 ALA A N 1
ATOM 634 C CA . ALA A 1 80 ? -38.027 2.005 63.193 1.00 64.25 80 ALA A CA 1
ATOM 635 C C . ALA A 1 80 ? -39.340 1.480 63.815 1.00 64.25 80 ALA A C 1
ATOM 637 O O . ALA A 1 80 ? -39.743 1.954 64.873 1.00 64.25 80 ALA A O 1
ATOM 638 N N . LYS A 1 81 ? -40.025 0.522 63.169 1.00 68.75 81 LYS A N 1
ATOM 639 C CA . LYS A 1 81 ? -41.315 -0.024 63.624 1.00 68.75 81 LYS A CA 1
ATOM 640 C C . LYS A 1 81 ? -41.215 -1.407 64.274 1.00 68.75 81 LYS A C 1
ATOM 642 O O . LYS A 1 81 ? -42.125 -1.759 65.019 1.00 68.75 81 LYS A O 1
ATOM 647 N N . ARG A 1 82 ? -40.171 -2.200 63.991 1.00 65.50 82 ARG A N 1
ATOM 648 C CA . ARG A 1 82 ? -40.011 -3.578 64.500 1.00 65.50 82 ARG A CA 1
ATOM 649 C C . ARG A 1 82 ? -38.530 -3.964 64.659 1.00 65.50 82 ARG A C 1
ATOM 651 O O . ARG A 1 82 ? -37.919 -4.436 63.703 1.00 65.50 82 ARG A O 1
ATOM 658 N N . PRO A 1 83 ? -37.941 -3.817 65.859 1.00 62.28 83 PRO A N 1
ATOM 659 C CA . PRO A 1 83 ? -36.521 -4.104 66.083 1.00 62.28 83 PRO A CA 1
ATOM 660 C C . PRO A 1 83 ? -36.171 -5.603 66.044 1.00 62.28 83 PRO A C 1
ATOM 662 O O . PRO A 1 83 ? -35.025 -5.944 65.781 1.00 62.28 83 PRO A O 1
ATOM 665 N N . GLN A 1 84 ? -37.138 -6.509 66.244 1.00 61.56 84 GLN A N 1
ATOM 666 C CA . GLN A 1 84 ? -36.922 -7.963 66.137 1.00 61.56 84 GLN A CA 1
ATOM 667 C C . GLN A 1 84 ? -36.822 -8.461 64.679 1.00 61.56 84 GLN A C 1
ATOM 669 O O . GLN A 1 84 ? -36.144 -9.453 64.428 1.00 61.56 84 GLN A O 1
ATOM 674 N N . ASP A 1 85 ? -37.385 -7.733 63.706 1.00 65.56 85 ASP A N 1
ATOM 675 C CA . ASP A 1 85 ? -37.260 -8.048 62.270 1.00 65.56 85 ASP A CA 1
ATOM 676 C C . ASP A 1 85 ? -35.892 -7.616 61.690 1.00 65.56 85 ASP A C 1
ATOM 678 O O . ASP A 1 85 ? -35.507 -8.033 60.596 1.00 65.56 85 ASP A O 1
ATOM 682 N N . LEU A 1 86 ? -35.120 -6.808 62.431 1.00 62.50 86 LEU A N 1
ATOM 683 C CA . LEU A 1 86 ? -33.824 -6.265 62.010 1.00 62.50 86 LEU A CA 1
ATOM 684 C C . LEU A 1 86 ? -32.782 -7.352 61.739 1.00 62.50 86 LEU A C 1
ATOM 686 O O . LEU A 1 86 ? -32.079 -7.283 60.736 1.00 62.50 86 LEU A O 1
ATOM 690 N N . ALA A 1 87 ? -32.680 -8.351 62.617 1.00 65.06 87 ALA A N 1
ATOM 691 C CA . ALA A 1 87 ? -31.675 -9.405 62.490 1.00 65.06 87 ALA A CA 1
ATOM 692 C C . ALA A 1 87 ? -31.924 -10.280 61.249 1.00 65.06 87 ALA A C 1
ATOM 694 O O . ALA A 1 87 ? -30.988 -10.603 60.520 1.00 65.06 87 ALA A O 1
ATOM 695 N N . ALA A 1 88 ? -33.190 -10.597 60.959 1.00 72.00 88 ALA A N 1
ATOM 696 C CA . ALA A 1 88 ? -33.571 -11.361 59.774 1.00 72.00 88 ALA A CA 1
ATOM 697 C C . ALA A 1 88 ? -33.358 -10.563 58.475 1.00 72.00 88 ALA A C 1
ATOM 699 O O . ALA A 1 88 ? -32.899 -11.117 57.472 1.00 72.00 88 ALA A O 1
ATOM 700 N N . ILE A 1 89 ? -33.644 -9.254 58.495 1.00 72.81 89 ILE A N 1
ATOM 701 C CA . ILE A 1 89 ? -33.421 -8.356 57.353 1.00 72.81 89 ILE A CA 1
ATOM 702 C C . ILE A 1 89 ? -31.920 -8.143 57.097 1.00 72.81 89 ILE A C 1
ATOM 704 O O . ILE A 1 89 ? -31.490 -8.183 55.947 1.00 72.81 89 ILE A O 1
ATOM 708 N N . LEU A 1 90 ? -31.101 -7.970 58.139 1.00 71.69 90 LEU A N 1
ATOM 709 C CA . LEU A 1 90 ? -29.644 -7.870 57.987 1.00 71.69 90 LEU A CA 1
ATOM 710 C C . LEU A 1 90 ? -29.050 -9.167 57.440 1.00 71.69 90 LEU A C 1
ATOM 712 O O . LEU A 1 90 ? -28.293 -9.115 56.479 1.00 71.69 90 LEU A O 1
ATOM 716 N N . ALA A 1 91 ? -29.483 -10.325 57.946 1.00 75.44 91 ALA A N 1
ATOM 717 C CA . ALA A 1 91 ? -29.038 -11.618 57.429 1.00 75.44 91 ALA A CA 1
ATOM 718 C C . ALA A 1 91 ? -29.404 -11.823 55.946 1.00 75.44 91 ALA A C 1
ATOM 720 O O . ALA A 1 91 ? -28.620 -12.385 55.182 1.00 75.44 91 ALA A O 1
ATOM 721 N N . THR A 1 92 ? -30.574 -11.341 55.504 1.00 79.81 92 THR A N 1
ATOM 722 C CA . THR A 1 92 ? -30.954 -11.402 54.080 1.00 79.81 92 THR A CA 1
ATOM 723 C C . THR A 1 92 ? -30.163 -10.421 53.218 1.00 79.81 92 THR A C 1
ATOM 725 O O . THR A 1 92 ? -29.804 -10.775 52.095 1.00 79.81 92 THR A O 1
ATOM 728 N N . ILE A 1 93 ? -29.852 -9.224 53.722 1.00 77.62 93 ILE A N 1
ATOM 729 C CA . ILE A 1 93 ? -28.990 -8.259 53.025 1.00 77.62 93 ILE A CA 1
ATOM 730 C C . ILE A 1 93 ? -27.560 -8.801 52.903 1.00 77.62 93 ILE A C 1
ATOM 732 O O . ILE A 1 93 ? -26.991 -8.740 51.815 1.00 77.62 93 ILE A O 1
ATOM 736 N N . ASP A 1 94 ? -27.010 -9.399 53.960 1.00 74.56 94 ASP A N 1
ATOM 737 C CA . ASP A 1 94 ? -25.673 -10.002 53.944 1.00 74.56 94 ASP A CA 1
ATOM 738 C C . ASP A 1 94 ? -25.608 -11.186 52.970 1.00 74.56 94 ASP A C 1
ATOM 740 O O . ASP A 1 94 ? -24.693 -11.272 52.149 1.00 74.56 94 ASP A O 1
ATOM 744 N N . ALA A 1 95 ? -26.628 -12.051 52.957 1.00 79.12 95 ALA A N 1
ATOM 745 C CA . ALA A 1 95 ? -26.724 -13.137 51.982 1.00 79.12 95 ALA A CA 1
ATOM 746 C C . ALA A 1 95 ? -26.825 -12.618 50.533 1.00 79.12 95 ALA A C 1
ATOM 748 O O . ALA A 1 95 ? -26.217 -13.181 49.618 1.00 79.12 95 ALA A O 1
ATOM 749 N N . GLN A 1 96 ? -27.564 -11.527 50.300 1.00 80.25 96 GLN A N 1
ATOM 750 C CA . GLN A 1 96 ? -27.636 -10.883 48.985 1.00 80.25 96 GLN A CA 1
ATOM 751 C C . GLN A 1 96 ? -26.303 -10.244 48.581 1.00 80.25 96 GLN A C 1
ATOM 753 O O . GLN A 1 96 ? -25.916 -10.360 47.417 1.00 80.25 96 GLN A O 1
ATOM 758 N N . ALA A 1 97 ? -25.580 -9.627 49.516 1.00 72.94 97 ALA A N 1
ATOM 759 C CA . ALA A 1 97 ? -24.262 -9.047 49.273 1.00 72.94 97 ALA A CA 1
ATOM 760 C C . ALA A 1 97 ? -23.224 -10.125 48.915 1.00 72.94 97 ALA A C 1
ATOM 762 O O . ALA A 1 97 ? -22.487 -9.962 47.942 1.00 72.94 97 ALA A O 1
ATOM 763 N N . ILE A 1 98 ? -23.222 -11.257 49.627 1.00 81.50 98 ILE A N 1
ATOM 764 C CA . ILE A 1 98 ? -22.357 -12.411 49.332 1.00 81.50 98 ILE A CA 1
ATOM 765 C C . ILE A 1 98 ? -22.667 -12.978 47.940 1.00 81.50 98 ILE A C 1
ATOM 767 O O . ILE A 1 98 ? -21.759 -13.174 47.130 1.00 81.50 98 ILE A O 1
ATOM 771 N N . ASN A 1 99 ? -23.948 -13.175 47.615 1.00 83.75 99 ASN A N 1
ATOM 772 C CA . ASN A 1 99 ? -24.358 -13.664 46.296 1.00 83.75 99 ASN A CA 1
ATOM 773 C C . ASN A 1 99 ? -24.009 -12.679 45.168 1.00 83.75 99 ASN A C 1
ATOM 775 O O . ASN A 1 99 ? -23.609 -13.096 44.078 1.00 83.75 99 ASN A O 1
ATOM 779 N N . ALA A 1 100 ? -24.129 -11.371 45.409 1.00 75.81 100 ALA A N 1
ATOM 780 C CA . ALA A 1 100 ? -23.718 -10.348 44.453 1.00 75.81 100 ALA A CA 1
ATOM 781 C C . ALA A 1 100 ? -22.196 -10.364 44.227 1.00 75.81 100 ALA A C 1
ATOM 783 O O . ALA A 1 100 ? -21.755 -10.343 43.077 1.00 75.81 100 ALA A O 1
ATOM 784 N N . ALA A 1 101 ? -21.398 -10.481 45.293 1.00 76.19 101 ALA A N 1
ATOM 785 C CA . ALA A 1 101 ? -19.944 -10.594 45.201 1.00 76.19 101 ALA A CA 1
ATOM 786 C C . ALA A 1 101 ? -19.515 -11.843 44.410 1.00 76.19 101 ALA A C 1
ATOM 788 O O . ALA A 1 101 ? -18.692 -11.740 43.497 1.00 76.19 101 ALA A O 1
ATOM 789 N N . ALA A 1 102 ? -20.137 -12.997 44.673 1.00 83.50 102 ALA A N 1
ATOM 790 C CA . ALA A 1 102 ? -19.880 -14.236 43.937 1.00 83.50 102 ALA A CA 1
ATOM 791 C C . ALA A 1 102 ? -20.212 -14.105 42.437 1.00 83.50 102 ALA A C 1
ATOM 793 O O . ALA A 1 102 ? -19.437 -14.539 41.581 1.00 83.50 102 ALA A O 1
ATOM 794 N N . ARG A 1 103 ? -21.327 -13.442 42.092 1.00 82.69 103 ARG A N 1
ATOM 795 C CA . ARG A 1 103 ? -21.691 -13.158 40.692 1.00 82.69 103 ARG A CA 1
ATOM 796 C C . ARG A 1 103 ? -20.684 -12.243 40.000 1.00 82.69 103 ARG A C 1
ATOM 798 O O . ARG A 1 103 ? -20.314 -12.518 38.862 1.00 82.69 103 ARG A O 1
ATOM 805 N N . ILE A 1 104 ? -20.218 -11.188 40.670 1.00 77.62 104 ILE A N 1
ATOM 806 C CA . ILE A 1 104 ? -19.195 -10.279 40.126 1.00 77.62 104 ILE A CA 1
ATOM 807 C C . ILE A 1 104 ? -17.889 -11.038 39.868 1.00 77.62 104 ILE A C 1
ATOM 809 O O . ILE A 1 104 ? -17.273 -10.874 38.814 1.00 77.62 104 ILE A O 1
ATOM 813 N N . GLN A 1 105 ? -17.483 -11.909 40.792 1.00 84.31 105 GLN A N 1
ATOM 814 C CA . GLN A 1 105 ? -16.266 -12.704 40.652 1.00 84.31 105 GLN A CA 1
ATOM 815 C C . GLN A 1 105 ? -16.373 -13.717 39.499 1.00 84.31 105 GLN A C 1
ATOM 817 O O . GLN A 1 105 ? -15.444 -13.837 38.697 1.00 84.31 105 GLN A O 1
ATOM 822 N N . SER A 1 106 ? -17.530 -14.374 39.354 1.00 85.62 106 SER A N 1
ATOM 823 C CA . SER A 1 106 ? -17.830 -15.261 38.224 1.00 85.62 106 SER A CA 1
ATOM 824 C C . SER A 1 106 ? -17.779 -14.513 36.885 1.00 85.62 106 SER A C 1
ATOM 826 O O . SER A 1 106 ? -17.045 -14.926 35.985 1.00 85.62 106 SER A O 1
ATOM 828 N N . LEU A 1 107 ? -18.446 -13.359 36.773 1.00 78.75 107 LEU A N 1
ATOM 829 C CA . LEU A 1 107 ? -18.404 -12.523 35.567 1.00 78.75 107 LEU A CA 1
ATOM 830 C C . LEU A 1 107 ? -16.979 -12.056 35.243 1.00 78.75 107 LEU A C 1
ATOM 832 O O . LEU A 1 107 ? -16.553 -12.144 34.096 1.00 78.75 107 LEU A O 1
ATOM 836 N N . SER A 1 108 ? -16.204 -11.642 36.249 1.00 84.38 108 SER A N 1
ATOM 837 C CA . SER A 1 108 ? -14.797 -11.265 36.072 1.00 84.38 108 SER A CA 1
ATOM 838 C C . SER A 1 108 ? -13.957 -12.423 35.521 1.00 84.38 108 SER A C 1
ATOM 840 O O . SER A 1 108 ? -13.163 -12.230 34.599 1.00 84.38 108 SER A O 1
ATOM 842 N N . SER A 1 109 ? -14.144 -13.639 36.044 1.00 84.75 109 SER A N 1
ATOM 843 C CA . SER A 1 109 ? -13.434 -14.831 35.563 1.00 84.75 109 SER A CA 1
ATOM 844 C C . SER A 1 109 ? -13.817 -15.208 34.126 1.00 84.75 109 SER A C 1
ATOM 846 O O . SER A 1 109 ? -12.944 -15.534 33.315 1.00 84.75 109 SER A O 1
ATOM 848 N N . HIS A 1 110 ? -15.098 -15.073 33.773 1.00 83.88 110 HIS A N 1
ATOM 849 C CA . HIS A 1 110 ? -15.580 -15.299 32.416 1.00 83.88 110 HIS A CA 1
ATOM 850 C C . HIS A 1 110 ? -14.981 -14.279 31.440 1.00 83.88 110 HIS A C 1
ATOM 852 O O . HIS A 1 110 ? -14.380 -14.672 30.441 1.00 83.88 110 HIS A O 1
ATOM 858 N N . SER A 1 111 ? -15.020 -12.984 31.773 1.00 78.56 111 SER A N 1
ATOM 859 C CA . SER A 1 111 ? -14.426 -11.924 30.949 1.00 78.56 111 SER A CA 1
ATOM 860 C C . SER A 1 111 ? -12.920 -12.109 30.747 1.00 78.56 111 SER A C 1
ATOM 862 O O . SER A 1 111 ? -12.428 -11.925 29.636 1.00 78.56 111 SER A O 1
ATOM 864 N N . LYS A 1 112 ? -12.177 -12.539 31.779 1.00 83.50 112 LYS A N 1
ATOM 865 C CA . LYS A 1 112 ? -10.746 -12.879 31.645 1.00 83.50 112 LYS A CA 1
ATOM 866 C C . LYS A 1 112 ? -10.520 -14.022 30.655 1.00 83.50 112 LYS A C 1
ATOM 868 O O . LYS A 1 112 ? -9.598 -13.957 29.846 1.00 83.50 112 LYS A O 1
ATOM 873 N N . THR A 1 113 ? -11.369 -15.045 30.696 1.00 88.06 113 THR A N 1
ATOM 874 C CA . THR A 1 113 ? -11.286 -16.199 29.789 1.00 88.06 113 THR A CA 1
ATOM 875 C C . THR A 1 113 ? -11.574 -15.788 28.344 1.00 88.06 113 THR A C 1
ATOM 877 O O . THR A 1 113 ? -10.825 -16.151 27.438 1.00 88.06 113 THR A O 1
ATOM 880 N N . VAL A 1 114 ? -12.603 -14.963 28.127 1.00 82.06 114 VAL A N 1
ATOM 881 C CA . VAL A 1 114 ? -12.938 -14.417 26.803 1.00 82.06 114 VAL A CA 1
ATOM 882 C C . VAL A 1 114 ? -11.802 -13.543 26.267 1.00 82.06 114 VAL A C 1
ATOM 884 O O . VAL A 1 114 ? -11.375 -13.737 25.130 1.00 82.06 114 VAL A O 1
ATOM 887 N N . ALA A 1 115 ? -11.246 -12.647 27.089 1.00 71.44 115 ALA A N 1
ATOM 888 C CA . ALA A 1 115 ? -10.119 -11.796 26.704 1.00 71.44 115 ALA A CA 1
ATOM 889 C C . ALA A 1 115 ? -8.876 -12.616 26.312 1.00 71.44 115 ALA A C 1
ATOM 891 O O . ALA A 1 115 ? -8.231 -12.325 25.304 1.00 71.44 115 ALA A O 1
ATOM 892 N N . LEU A 1 116 ? -8.567 -13.686 27.055 1.00 83.00 116 LEU A N 1
ATOM 893 C CA . LEU A 1 116 ? -7.490 -14.615 26.698 1.00 83.00 116 LEU A CA 1
ATOM 894 C C . LEU A 1 116 ? -7.762 -15.329 25.367 1.00 83.00 116 LEU A C 1
ATOM 896 O O . LEU A 1 116 ? -6.847 -15.458 24.554 1.00 83.00 116 LEU A O 1
ATOM 900 N N . GLY A 1 117 ? -9.005 -15.751 25.117 1.00 85.31 117 GLY A N 1
ATOM 901 C CA . GLY A 1 117 ? -9.409 -16.372 23.853 1.00 85.31 117 GLY A CA 1
ATOM 902 C C . GLY A 1 117 ? -9.313 -15.424 22.653 1.00 85.31 117 GLY A C 1
ATOM 903 O O . GLY A 1 117 ? -8.882 -15.834 21.577 1.00 85.31 117 GLY A O 1
ATOM 904 N N . ILE A 1 118 ? -9.667 -14.147 22.827 1.00 75.44 118 ILE A N 1
ATOM 905 C CA . ILE A 1 118 ? -9.484 -13.107 21.800 1.00 75.44 118 ILE A CA 1
ATOM 906 C C . ILE A 1 118 ? -7.993 -12.897 21.528 1.00 75.44 118 ILE A C 1
ATOM 908 O O . ILE A 1 118 ? -7.569 -12.956 20.376 1.00 75.44 118 ILE A O 1
ATOM 912 N N . ARG A 1 119 ? -7.176 -12.739 22.579 1.00 77.88 119 ARG A N 1
ATOM 913 C CA . ARG A 1 119 ? -5.724 -12.556 22.438 1.00 77.88 119 ARG A CA 1
ATOM 914 C C . ARG A 1 119 ? -5.067 -13.729 21.711 1.00 77.88 119 ARG A C 1
ATOM 916 O O . ARG A 1 119 ? -4.185 -13.520 20.881 1.00 77.88 119 ARG A O 1
ATOM 923 N N . ARG A 1 120 ? -5.497 -14.959 22.006 1.00 85.38 120 ARG A N 1
ATOM 924 C CA .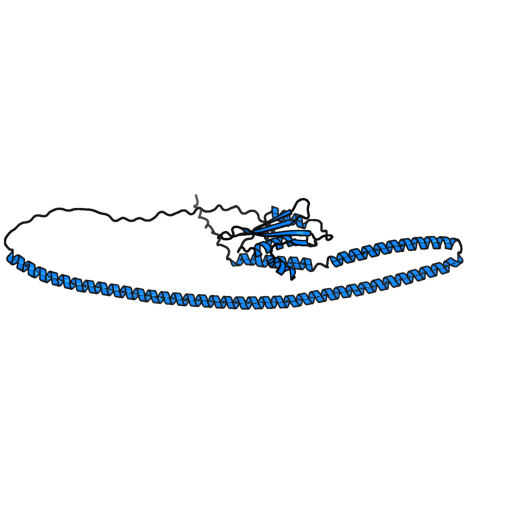 ARG A 1 120 ? -5.002 -16.166 21.337 1.00 85.38 120 ARG A CA 1
ATOM 925 C C . ARG A 1 120 ? -5.329 -16.154 19.843 1.00 85.38 120 ARG A C 1
ATOM 927 O O . ARG A 1 120 ? -4.406 -16.280 19.049 1.00 85.38 120 ARG A O 1
ATOM 934 N N . ARG A 1 121 ? -6.589 -15.897 19.474 1.00 82.38 121 ARG A N 1
ATOM 935 C CA . ARG A 1 121 ? -7.014 -15.800 18.065 1.00 82.38 121 ARG A CA 1
ATOM 936 C C . ARG A 1 121 ? -6.275 -14.700 17.304 1.00 82.38 121 ARG A C 1
ATOM 938 O O . ARG A 1 121 ? -5.816 -14.935 16.195 1.00 82.38 121 ARG A O 1
ATOM 945 N N . ALA A 1 122 ? -6.087 -13.532 17.919 1.00 70.69 122 ALA A N 1
ATOM 946 C CA . ALA A 1 122 ? -5.299 -12.453 17.322 1.00 70.69 122 ALA A CA 1
ATOM 947 C C . ALA A 1 122 ? -3.836 -12.871 17.090 1.00 70.69 122 ALA A C 1
ATOM 949 O O . ALA A 1 122 ? -3.256 -12.575 16.050 1.00 70.69 122 ALA A O 1
ATOM 950 N N . THR A 1 123 ? -3.243 -13.605 18.036 1.00 79.12 123 THR A N 1
ATOM 951 C CA . THR A 1 123 ? -1.873 -14.122 17.895 1.00 79.12 123 THR A CA 1
ATOM 952 C C . THR A 1 123 ? -1.773 -15.163 16.776 1.00 79.12 123 THR A C 1
ATOM 954 O O . THR A 1 123 ? -0.811 -15.148 16.013 1.00 79.12 123 THR A O 1
ATOM 957 N N . GLU A 1 124 ? -2.760 -16.054 16.664 1.00 85.75 124 GLU A N 1
ATOM 958 C CA . GLU A 1 124 ? -2.844 -17.065 15.603 1.00 85.75 124 GLU A CA 1
ATOM 959 C C . GLU A 1 124 ? -2.968 -16.401 14.222 1.00 85.75 124 GLU A C 1
ATOM 961 O O . GLU A 1 124 ? -2.146 -16.683 13.354 1.00 85.75 124 GLU A O 1
ATOM 966 N N . ALA A 1 125 ? -3.861 -15.418 14.062 1.00 80.62 125 ALA A N 1
ATOM 967 C CA . ALA A 1 125 ? -4.009 -14.655 12.818 1.00 80.62 125 ALA A CA 1
ATOM 968 C C . ALA A 1 125 ? -2.718 -13.912 12.413 1.00 80.62 125 ALA A C 1
ATOM 970 O O . ALA A 1 125 ? -2.310 -13.941 11.253 1.00 80.62 125 ALA A O 1
ATOM 971 N N . ILE A 1 126 ? -2.018 -13.294 13.375 1.00 75.62 126 ILE A N 1
ATOM 972 C CA . ILE A 1 126 ? -0.720 -12.644 13.120 1.00 75.62 126 ILE A CA 1
ATOM 973 C C . ILE A 1 126 ? 0.322 -13.662 12.641 1.00 75.62 126 ILE A C 1
ATOM 975 O O . ILE A 1 126 ? 1.124 -13.365 11.753 1.00 75.62 126 ILE A O 1
ATOM 979 N N . ASN A 1 127 ? 0.346 -14.856 13.233 1.00 82.00 127 ASN A N 1
ATOM 980 C CA . ASN A 1 127 ? 1.293 -15.896 12.847 1.00 82.00 127 ASN A CA 1
ATOM 981 C C . ASN A 1 127 ? 0.981 -16.472 11.461 1.00 82.00 127 ASN A C 1
ATOM 983 O O . ASN A 1 127 ? 1.911 -16.667 10.680 1.00 82.00 127 ASN A O 1
ATOM 987 N N . GLU A 1 128 ? -0.293 -16.685 11.130 1.00 85.38 128 GLU A N 1
ATOM 988 C CA . GLU A 1 128 ? -0.722 -17.096 9.787 1.00 85.38 128 GLU A CA 1
ATOM 989 C C . GLU A 1 128 ? -0.319 -16.059 8.736 1.00 85.38 128 GLU A C 1
ATOM 991 O O . GLU A 1 128 ? 0.307 -16.406 7.732 1.00 85.38 128 GLU A O 1
ATOM 996 N N . TYR A 1 129 ? -0.560 -14.775 9.011 1.00 83.44 129 TYR A N 1
ATOM 997 C CA . TYR A 1 129 ? -0.132 -13.687 8.136 1.00 83.44 129 TYR A CA 1
ATOM 998 C C . TYR A 1 129 ? 1.392 -13.662 7.939 1.00 83.44 129 TYR A C 1
ATOM 1000 O O . TYR A 1 129 ? 1.880 -13.558 6.813 1.00 83.44 129 TYR A O 1
ATOM 1008 N N . ARG A 1 130 ? 2.174 -13.804 9.020 1.00 80.31 130 ARG A N 1
ATOM 1009 C CA . ARG A 1 130 ? 3.646 -13.876 8.940 1.00 80.31 130 ARG A CA 1
ATOM 1010 C C . ARG A 1 130 ? 4.111 -15.040 8.074 1.00 80.31 130 ARG A C 1
ATOM 1012 O O . ARG A 1 130 ? 5.037 -14.869 7.283 1.00 80.31 130 ARG A O 1
ATOM 1019 N N . LEU A 1 131 ? 3.476 -16.203 8.215 1.00 87.00 131 LEU A N 1
ATOM 1020 C CA . LEU A 1 131 ? 3.796 -17.382 7.420 1.00 87.00 131 LEU A CA 1
ATOM 1021 C C . LEU A 1 131 ? 3.507 -17.126 5.935 1.00 87.00 131 LEU A C 1
ATOM 1023 O O . LEU A 1 131 ? 4.380 -17.349 5.098 1.00 87.00 131 LEU A O 1
ATOM 1027 N N . HIS A 1 132 ? 2.326 -16.588 5.622 1.00 83.38 132 HIS A N 1
ATOM 1028 C CA . HIS A 1 132 ? 1.941 -16.245 4.255 1.00 83.38 132 HIS A CA 1
ATOM 1029 C C . HIS A 1 132 ? 2.910 -15.226 3.639 1.00 83.38 132 HIS A C 1
ATOM 1031 O O . HIS A 1 132 ? 3.409 -15.428 2.534 1.00 83.38 132 HIS A O 1
ATOM 1037 N N . ARG A 1 133 ? 3.283 -14.180 4.389 1.00 83.69 133 ARG A N 1
ATOM 1038 C CA . ARG A 1 133 ? 4.232 -13.161 3.923 1.00 83.69 133 ARG A CA 1
ATOM 1039 C C . ARG A 1 133 ? 5.619 -13.730 3.648 1.00 83.69 133 ARG A C 1
ATOM 1041 O O . ARG A 1 133 ? 6.238 -13.339 2.662 1.00 83.69 133 ARG A O 1
ATOM 1048 N N . LEU A 1 134 ? 6.116 -14.639 4.487 1.00 87.00 134 LEU A N 1
ATOM 1049 C CA . LEU A 1 134 ? 7.399 -15.305 4.245 1.00 87.00 134 LEU A CA 1
ATOM 1050 C C . LEU A 1 134 ? 7.372 -16.125 2.952 1.00 87.00 134 LEU A C 1
ATOM 1052 O O . LEU A 1 134 ? 8.346 -16.103 2.199 1.00 87.00 134 LEU A O 1
ATOM 1056 N N . VAL A 1 135 ? 6.259 -16.807 2.673 1.00 89.12 135 VAL A N 1
ATOM 1057 C CA . VAL A 1 135 ? 6.071 -17.536 1.413 1.00 89.12 135 VAL A CA 1
ATOM 1058 C C . VAL A 1 135 ? 6.054 -16.567 0.229 1.00 89.12 135 VAL A C 1
ATOM 1060 O O . VAL A 1 135 ? 6.828 -16.769 -0.703 1.00 89.12 135 VAL A O 1
ATOM 1063 N N . SER A 1 136 ? 5.269 -15.486 0.290 1.00 85.75 136 SER A N 1
ATOM 1064 C CA . SER A 1 136 ? 5.216 -14.478 -0.781 1.00 85.75 136 SER A CA 1
ATOM 1065 C C . SER A 1 136 ? 6.573 -13.814 -1.040 1.00 85.75 136 SER A C 1
ATOM 1067 O O . SER A 1 136 ? 6.991 -13.666 -2.184 1.00 85.75 136 SER A O 1
ATOM 1069 N N . LEU A 1 137 ? 7.320 -13.460 0.012 1.00 86.38 137 LEU A N 1
ATOM 1070 C CA . LEU A 1 137 ? 8.661 -12.881 -0.136 1.00 86.38 137 LEU A CA 1
ATOM 1071 C C . LEU A 1 137 ? 9.631 -13.857 -0.805 1.00 86.38 137 LEU A C 1
ATOM 1073 O O . LEU A 1 137 ? 10.447 -13.458 -1.636 1.00 86.38 137 LEU A O 1
ATOM 1077 N N . ARG A 1 138 ? 9.536 -15.146 -0.467 1.00 89.25 138 ARG A N 1
ATOM 1078 C CA . ARG A 1 138 ? 10.352 -16.180 -1.100 1.00 89.25 138 ARG A CA 1
ATOM 1079 C C . ARG A 1 138 ? 10.011 -16.325 -2.582 1.00 89.25 138 ARG A C 1
ATOM 1081 O O . ARG A 1 138 ? 10.930 -16.378 -3.397 1.00 89.25 138 ARG A O 1
ATOM 1088 N N . THR A 1 139 ? 8.728 -16.354 -2.940 1.00 87.81 139 THR A N 1
ATOM 1089 C CA . THR A 1 139 ? 8.310 -16.444 -4.347 1.00 87.81 139 THR A CA 1
ATOM 1090 C C . THR A 1 139 ? 8.744 -15.217 -5.143 1.00 87.81 139 THR A C 1
ATOM 1092 O O . THR A 1 139 ? 9.250 -15.360 -6.258 1.00 87.81 139 THR A O 1
ATOM 1095 N N . ASP A 1 140 ? 8.653 -14.025 -4.551 1.00 86.75 140 ASP A N 1
ATOM 1096 C CA . ASP A 1 140 ? 9.114 -12.784 -5.172 1.00 86.75 140 ASP A CA 1
ATOM 1097 C C . ASP A 1 140 ? 10.624 -12.811 -5.408 1.00 86.75 140 ASP A C 1
ATOM 1099 O O . ASP A 1 140 ? 11.078 -12.541 -6.521 1.00 86.75 140 ASP A O 1
ATOM 1103 N N . MET A 1 141 ? 11.418 -13.206 -4.409 1.00 86.50 141 MET A N 1
ATOM 1104 C CA . MET A 1 141 ? 12.866 -13.356 -4.568 1.00 86.50 141 MET A CA 1
ATOM 1105 C C . MET A 1 141 ? 13.231 -14.370 -5.658 1.00 86.50 141 MET A C 1
ATOM 1107 O O . MET A 1 141 ? 14.104 -14.102 -6.484 1.00 86.50 141 MET A O 1
ATOM 1111 N N . GLU A 1 142 ? 12.557 -15.520 -5.697 1.00 89.38 142 GLU A N 1
ATOM 1112 C CA . GLU A 1 142 ? 12.776 -16.533 -6.732 1.00 89.38 142 GLU A CA 1
ATOM 1113 C C . GLU A 1 142 ? 12.425 -16.000 -8.132 1.00 89.38 142 GLU A C 1
ATOM 1115 O O . GLU A 1 142 ? 13.148 -16.273 -9.096 1.00 89.38 142 GLU A O 1
ATOM 1120 N N . SER A 1 143 ? 11.365 -15.196 -8.259 1.00 87.44 143 SER A N 1
ATOM 1121 C CA . SER A 1 143 ? 10.977 -14.561 -9.526 1.00 87.44 143 SER A CA 1
ATOM 1122 C C . SER A 1 143 ? 11.990 -13.504 -9.989 1.00 87.44 143 SER A C 1
ATOM 1124 O O . SER A 1 143 ? 12.374 -13.485 -11.164 1.00 87.44 143 SER A O 1
ATOM 1126 N N . ARG A 1 144 ? 12.508 -12.685 -9.062 1.00 87.88 144 ARG A N 1
ATOM 1127 C CA . ARG A 1 144 ? 13.549 -11.683 -9.335 1.00 87.88 144 ARG A CA 1
ATOM 1128 C C . ARG A 1 144 ? 14.847 -12.348 -9.777 1.00 87.88 144 ARG A C 1
ATOM 1130 O O . ARG A 1 144 ? 15.435 -11.929 -10.769 1.00 87.88 144 ARG A O 1
ATOM 1137 N N . LEU A 1 145 ? 15.252 -13.437 -9.120 1.00 90.44 145 LEU A N 1
ATOM 1138 C CA . LEU A 1 145 ? 16.433 -14.213 -9.512 1.00 90.44 145 LEU A CA 1
ATOM 1139 C C . LEU A 1 145 ? 16.287 -14.825 -10.909 1.00 90.44 145 LEU A C 1
ATOM 1141 O O . LEU A 1 145 ? 17.229 -14.782 -11.701 1.00 90.44 145 LEU A O 1
ATOM 1145 N N . LYS A 1 146 ? 15.114 -15.376 -11.245 1.00 90.19 146 LYS A N 1
ATOM 1146 C CA . LYS A 1 146 ? 14.847 -15.893 -12.599 1.00 90.19 146 LYS A CA 1
ATOM 1147 C C . LYS A 1 146 ? 14.914 -14.783 -13.650 1.00 90.19 146 LYS A C 1
ATOM 1149 O O . LYS A 1 146 ? 15.525 -14.983 -14.698 1.00 90.19 146 LYS A O 1
ATOM 1154 N N . SER A 1 147 ? 14.338 -13.620 -13.354 1.00 87.56 147 SER A N 1
ATOM 1155 C CA . SER A 1 147 ? 14.334 -12.459 -14.254 1.00 87.56 147 SER A CA 1
ATOM 1156 C C . SER A 1 147 ? 15.740 -11.893 -14.465 1.00 87.56 147 SER A C 1
ATOM 1158 O O . SER A 1 147 ? 16.142 -11.660 -15.600 1.00 87.56 147 SER A O 1
ATOM 1160 N N . SER A 1 148 ? 16.527 -11.778 -13.392 1.00 89.44 148 SER A N 1
ATOM 1161 C CA . SER A 1 148 ? 17.932 -11.361 -13.444 1.00 89.44 148 SER A CA 1
ATOM 1162 C C . SER A 1 148 ? 18.775 -12.313 -14.302 1.00 89.44 148 SER A C 1
ATOM 1164 O O . SER A 1 148 ? 19.460 -11.861 -15.218 1.00 89.44 148 SER A O 1
ATOM 1166 N N . ARG A 1 149 ? 18.640 -13.636 -14.120 1.00 91.94 149 ARG A N 1
ATOM 1167 C CA . ARG A 1 149 ? 19.334 -14.631 -14.962 1.00 91.94 149 ARG A CA 1
ATOM 1168 C C . ARG A 1 149 ? 18.938 -14.543 -16.438 1.00 91.94 149 ARG A C 1
ATOM 1170 O O . ARG A 1 149 ? 19.783 -14.697 -17.319 1.00 91.94 149 ARG A O 1
ATOM 1177 N N . LEU A 1 150 ? 17.658 -14.302 -16.727 1.00 91.94 150 LEU A N 1
ATOM 1178 C CA . LEU A 1 150 ? 17.183 -14.082 -18.097 1.00 91.94 150 LEU A CA 1
ATOM 1179 C C . LEU A 1 150 ? 17.790 -12.811 -18.700 1.00 91.94 150 LEU A C 1
ATOM 1181 O O . LEU A 1 150 ? 18.231 -12.829 -19.849 1.00 91.94 150 LEU A O 1
ATOM 1185 N N . GLN A 1 151 ? 17.860 -11.728 -17.929 1.00 91.38 151 GLN A N 1
ATOM 1186 C CA . GLN A 1 151 ? 18.449 -10.467 -18.363 1.00 91.38 151 GLN A CA 1
ATOM 1187 C C . GLN A 1 151 ? 19.952 -10.603 -18.643 1.00 91.38 151 GLN A C 1
ATOM 1189 O O . GLN A 1 151 ? 20.407 -10.158 -19.696 1.00 91.38 151 GLN A O 1
ATOM 1194 N N . GLU A 1 152 ? 20.703 -11.284 -17.774 1.00 92.31 152 GLU A N 1
ATOM 1195 C CA . GLU A 1 152 ? 22.123 -11.600 -17.991 1.00 92.31 152 GLU A CA 1
ATOM 1196 C C . GLU A 1 152 ? 22.335 -12.433 -19.262 1.00 92.31 152 GLU A C 1
ATOM 1198 O O . GLU A 1 152 ? 23.231 -12.151 -20.064 1.00 92.31 152 GLU A O 1
ATOM 1203 N N . SER A 1 153 ? 21.478 -13.432 -19.498 1.00 92.00 153 SER A N 1
ATOM 1204 C CA . SER A 1 153 ? 21.524 -14.250 -20.714 1.00 92.00 153 SER A CA 1
ATOM 1205 C C . SER A 1 153 ? 21.256 -13.417 -21.973 1.00 92.00 153 SER A C 1
ATOM 1207 O O . SER A 1 153 ? 21.989 -13.519 -22.961 1.00 92.00 153 SER A O 1
ATOM 1209 N N . LEU A 1 154 ? 20.252 -12.535 -21.934 1.00 92.56 154 LEU A N 1
ATOM 1210 C CA . LEU A 1 154 ? 19.929 -11.634 -23.041 1.00 92.56 154 LEU A CA 1
ATOM 1211 C C . LEU A 1 154 ? 21.055 -10.632 -23.315 1.00 92.56 154 LEU A C 1
ATOM 1213 O O . LEU A 1 154 ? 21.393 -10.406 -24.477 1.00 92.56 154 LEU A O 1
ATOM 1217 N N . GLN A 1 155 ? 21.659 -10.052 -22.275 1.00 92.81 155 GLN A N 1
ATOM 1218 C CA . GLN A 1 155 ? 22.808 -9.155 -22.415 1.00 92.81 155 GLN A CA 1
ATOM 1219 C C . GLN A 1 155 ? 24.016 -9.880 -23.010 1.00 92.81 155 GLN A C 1
ATOM 1221 O O . GLN A 1 155 ? 24.627 -9.378 -23.954 1.00 92.81 155 GLN A O 1
ATOM 1226 N N . SER A 1 156 ? 24.307 -11.092 -22.533 1.00 92.81 156 SER A N 1
ATOM 1227 C CA . SER A 1 156 ? 25.388 -11.928 -23.066 1.00 92.81 156 SER A CA 1
ATOM 1228 C C . SER A 1 156 ? 25.179 -12.230 -24.551 1.00 92.81 156 SER A C 1
ATOM 1230 O O . SER A 1 156 ? 26.106 -12.105 -25.353 1.00 92.81 156 SER A O 1
ATOM 1232 N N . ARG A 1 157 ? 23.938 -12.545 -24.948 1.00 92.88 157 ARG A N 1
ATOM 1233 C CA . ARG A 1 157 ? 23.579 -12.800 -26.348 1.00 92.88 157 ARG A CA 1
ATOM 1234 C C . ARG A 1 157 ? 23.707 -11.552 -27.223 1.00 92.88 157 ARG A C 1
ATOM 1236 O O . ARG A 1 157 ? 24.228 -11.651 -28.331 1.00 92.88 157 ARG A O 1
ATOM 1243 N N . LYS A 1 158 ? 23.284 -10.381 -26.731 1.00 93.31 158 LYS A N 1
ATOM 1244 C CA . LYS A 1 158 ? 23.467 -9.095 -27.430 1.00 93.31 158 LYS A CA 1
ATOM 1245 C C . LYS A 1 158 ? 24.946 -8.770 -27.632 1.00 93.31 158 LYS A C 1
ATOM 1247 O O . LYS A 1 158 ? 25.340 -8.401 -28.733 1.00 93.31 158 LYS A O 1
ATOM 1252 N N . LEU A 1 159 ? 25.771 -8.957 -26.600 1.00 94.38 159 LEU A N 1
ATOM 1253 C CA . LEU A 1 159 ? 27.212 -8.721 -26.684 1.00 94.38 159 LEU A CA 1
ATOM 1254 C C . LEU A 1 159 ? 27.880 -9.665 -27.692 1.00 94.38 159 LEU A C 1
ATOM 1256 O O . LEU A 1 159 ? 28.753 -9.245 -28.450 1.00 94.38 159 LEU A O 1
ATOM 1260 N N . GLN A 1 160 ? 27.466 -10.933 -27.728 1.00 94.44 160 GLN A N 1
ATOM 1261 C CA . GLN A 1 160 ? 27.966 -11.889 -28.710 1.00 94.44 160 GLN A CA 1
ATOM 1262 C C . GLN A 1 160 ? 27.585 -11.486 -30.141 1.00 94.44 160 GLN A C 1
ATOM 1264 O O . GLN A 1 160 ? 28.458 -11.442 -31.005 1.00 94.44 160 GLN A O 1
ATOM 1269 N N . GLN A 1 161 ? 26.324 -11.111 -30.377 1.00 93.12 161 GLN A N 1
ATOM 1270 C CA . GLN A 1 161 ? 25.881 -10.608 -31.681 1.00 93.12 161 GLN A CA 1
ATOM 1271 C C . GLN A 1 161 ? 26.662 -9.362 -32.104 1.00 93.12 161 GLN A C 1
ATOM 1273 O O . GLN A 1 161 ? 27.091 -9.266 -33.250 1.00 93.12 161 GLN A O 1
ATOM 1278 N N . GLN A 1 162 ? 26.912 -8.432 -31.179 1.00 93.69 162 GLN A N 1
ATOM 1279 C CA . GLN A 1 162 ? 27.716 -7.251 -31.468 1.00 93.69 162 GLN A CA 1
ATOM 1280 C C . GLN A 1 162 ? 29.132 -7.639 -31.916 1.00 93.69 162 GLN A C 1
ATOM 1282 O O . GLN A 1 162 ? 29.576 -7.192 -32.973 1.00 93.69 162 GLN A O 1
ATOM 1287 N N . LYS A 1 163 ? 29.804 -8.541 -31.190 1.00 93.56 163 LYS A N 1
ATOM 1288 C CA . LYS A 1 163 ? 31.135 -9.043 -31.573 1.00 93.56 163 LYS A CA 1
ATOM 1289 C C . LYS A 1 163 ? 31.136 -9.704 -32.954 1.00 93.56 163 LYS A C 1
ATOM 1291 O O . LYS A 1 163 ? 32.052 -9.470 -33.737 1.00 93.56 163 LYS A O 1
ATOM 1296 N N . GLU A 1 164 ? 30.113 -10.494 -33.273 1.00 93.56 164 GLU A N 1
ATOM 1297 C CA . GLU A 1 164 ? 29.962 -11.126 -34.590 1.00 93.56 164 GLU A CA 1
ATOM 1298 C C . GLU A 1 164 ? 29.777 -10.079 -35.702 1.00 93.56 164 GLU A C 1
ATOM 1300 O O . GLU A 1 164 ? 30.443 -10.150 -36.737 1.00 93.56 164 GLU A O 1
ATOM 1305 N N . THR A 1 165 ? 28.942 -9.058 -35.478 1.00 92.81 165 THR A N 1
ATOM 1306 C CA . THR A 1 165 ? 28.743 -7.969 -36.452 1.00 92.81 165 THR A CA 1
ATOM 1307 C C . THR A 1 165 ? 29.991 -7.108 -36.646 1.00 92.81 165 THR A C 1
ATOM 1309 O O . THR A 1 165 ? 30.302 -6.721 -37.774 1.00 92.81 165 THR A O 1
ATOM 1312 N N . GLU A 1 166 ? 30.746 -6.838 -35.580 1.00 93.62 166 GLU A N 1
ATOM 1313 C CA . GLU A 1 166 ? 32.012 -6.108 -35.650 1.00 93.62 166 GLU A CA 1
ATOM 1314 C C . GLU A 1 166 ? 33.068 -6.913 -36.414 1.00 93.62 166 GLU A C 1
ATOM 1316 O O . GLU A 1 166 ? 33.738 -6.362 -37.290 1.00 93.62 166 GLU A O 1
ATOM 1321 N N . ALA A 1 167 ? 33.170 -8.221 -36.160 1.00 93.88 167 ALA A N 1
ATOM 1322 C CA . ALA A 1 167 ? 34.063 -9.111 -36.898 1.00 93.88 167 ALA A CA 1
ATOM 1323 C C . ALA A 1 167 ? 33.712 -9.159 -38.395 1.00 93.88 167 ALA A C 1
ATOM 1325 O O . ALA A 1 167 ? 34.600 -9.047 -39.245 1.00 93.88 167 ALA A O 1
ATOM 1326 N N . LEU A 1 168 ? 32.420 -9.245 -38.733 1.00 94.56 168 LEU A N 1
ATOM 1327 C CA . LEU A 1 168 ? 31.949 -9.202 -40.118 1.00 94.56 168 LEU A CA 1
ATOM 1328 C C . LEU A 1 168 ? 32.295 -7.861 -40.789 1.00 94.56 168 LEU A C 1
ATOM 1330 O O . LEU A 1 168 ? 32.809 -7.836 -41.908 1.00 94.56 168 LEU A O 1
ATOM 1334 N N . CYS A 1 169 ? 32.078 -6.740 -40.095 1.00 93.12 169 CYS A N 1
ATOM 1335 C CA . CYS A 1 169 ? 32.447 -5.410 -40.581 1.00 93.12 169 CYS A CA 1
ATOM 1336 C C . CYS A 1 169 ? 33.958 -5.284 -40.827 1.00 93.12 169 CYS A C 1
ATOM 1338 O O . CYS A 1 169 ? 34.375 -4.698 -41.828 1.00 93.12 169 CYS A O 1
ATOM 1340 N N . GLN A 1 170 ? 34.791 -5.837 -39.940 1.00 92.88 170 GLN A N 1
ATOM 1341 C CA . GLN A 1 170 ? 36.245 -5.853 -40.113 1.00 92.88 170 GLN A CA 1
ATOM 1342 C C . GLN A 1 170 ? 36.656 -6.679 -41.337 1.00 92.88 170 GLN A C 1
ATOM 1344 O O . GLN A 1 170 ? 37.446 -6.201 -42.153 1.00 92.88 170 GLN A O 1
ATOM 1349 N N . GLN A 1 171 ? 36.078 -7.870 -41.521 1.00 93.25 171 GLN A N 1
ATOM 1350 C CA . GLN A 1 171 ? 36.316 -8.680 -42.718 1.00 93.25 171 GLN A CA 1
ATOM 1351 C C . GLN A 1 171 ? 35.909 -7.935 -43.993 1.00 93.25 171 GLN A C 1
ATOM 1353 O O . GLN A 1 171 ? 36.682 -7.888 -44.951 1.00 93.25 171 GLN A O 1
ATOM 1358 N N . HIS A 1 172 ? 34.739 -7.293 -43.993 1.00 93.00 172 HIS A N 1
ATOM 1359 C CA . HIS A 1 172 ? 34.279 -6.503 -45.130 1.00 93.00 172 HIS A CA 1
ATOM 1360 C C . HIS A 1 172 ? 35.249 -5.359 -45.460 1.00 93.00 172 HIS A C 1
ATOM 1362 O O . HIS A 1 172 ? 35.638 -5.201 -46.617 1.00 93.00 172 HIS A O 1
ATOM 1368 N N . ARG A 1 173 ? 35.721 -4.609 -44.452 1.00 92.81 173 ARG A N 1
ATOM 1369 C CA . ARG A 1 173 ? 36.725 -3.546 -44.643 1.00 92.81 173 ARG A CA 1
ATOM 1370 C C . ARG A 1 173 ? 38.014 -4.072 -45.271 1.00 92.81 173 ARG A C 1
ATOM 1372 O O . ARG A 1 173 ? 38.533 -3.442 -46.190 1.00 92.81 173 ARG A O 1
ATOM 1379 N N . LEU A 1 174 ? 38.509 -5.229 -44.826 1.00 94.19 174 LEU A N 1
ATOM 1380 C CA . LEU A 1 174 ? 39.707 -5.851 -45.399 1.00 94.19 174 LEU A CA 1
ATOM 1381 C C . LEU A 1 174 ? 39.507 -6.229 -46.872 1.00 94.19 174 LEU A C 1
ATOM 1383 O O . LEU A 1 174 ? 40.387 -5.980 -47.696 1.00 94.19 174 LEU A O 1
ATOM 1387 N N . VAL A 1 175 ? 38.347 -6.794 -47.221 1.00 94.75 175 VAL A N 1
ATOM 1388 C CA . VAL A 1 175 ? 38.011 -7.137 -48.612 1.00 94.75 175 VAL A CA 1
ATOM 1389 C C . VAL A 1 175 ? 37.932 -5.883 -49.482 1.00 94.75 175 VAL A C 1
ATOM 1391 O O . VAL A 1 175 ? 38.539 -5.847 -50.553 1.00 94.75 175 VAL A O 1
ATOM 1394 N N . VAL A 1 176 ? 37.243 -4.836 -49.017 1.00 94.00 176 VAL A N 1
ATOM 1395 C CA . VAL A 1 176 ? 37.139 -3.556 -49.736 1.00 94.00 176 VAL A CA 1
ATOM 1396 C C . VAL A 1 176 ? 38.519 -2.935 -49.949 1.00 94.00 176 VAL A C 1
ATOM 1398 O O . VAL A 1 176 ? 38.823 -2.513 -51.064 1.00 94.00 176 VAL A O 1
ATOM 1401 N N . SER A 1 177 ? 39.381 -2.938 -48.928 1.00 94.19 177 SER A N 1
ATOM 1402 C CA . SER A 1 177 ? 40.748 -2.413 -49.039 1.00 94.19 177 SER A CA 1
ATOM 1403 C C . SER A 1 177 ? 41.569 -3.177 -50.082 1.00 94.19 177 SER A C 1
ATOM 1405 O O . SER A 1 177 ? 42.187 -2.563 -50.950 1.00 94.19 177 SER A O 1
ATOM 1407 N N . ARG A 1 178 ? 41.515 -4.517 -50.079 1.00 93.75 178 ARG A N 1
ATOM 1408 C CA . ARG A 1 178 ? 42.203 -5.345 -51.089 1.00 93.75 178 ARG A CA 1
ATOM 1409 C C . ARG A 1 178 ? 41.690 -5.081 -52.505 1.00 93.75 178 ARG A C 1
ATOM 1411 O O . ARG A 1 178 ? 42.474 -5.020 -53.450 1.00 93.75 178 ARG A O 1
ATOM 1418 N N . LEU A 1 179 ? 40.378 -4.906 -52.670 1.00 93.75 179 LEU A N 1
ATOM 1419 C CA . LEU A 1 179 ? 39.786 -4.564 -53.966 1.00 93.75 179 LEU A CA 1
ATOM 1420 C C . LEU A 1 179 ? 40.242 -3.183 -54.451 1.00 93.75 179 LEU A C 1
ATOM 1422 O O . LEU A 1 179 ? 40.538 -3.019 -55.635 1.00 93.75 179 LEU A O 1
ATOM 1426 N N . GLN A 1 180 ? 40.338 -2.199 -53.555 1.00 93.25 180 GLN A N 1
ATOM 1427 C CA . GLN A 1 180 ? 40.856 -0.871 -53.886 1.00 93.25 180 GLN A CA 1
ATOM 1428 C C . GLN A 1 180 ? 42.324 -0.924 -54.321 1.00 93.25 180 GLN A C 1
ATOM 1430 O O . GLN A 1 180 ? 42.668 -0.337 -55.350 1.00 93.25 180 GLN A O 1
ATOM 1435 N N . GLU A 1 181 ? 43.169 -1.664 -53.601 1.00 93.88 181 GLU A N 1
ATOM 1436 C CA . GLU A 1 181 ? 44.571 -1.886 -53.974 1.00 93.88 181 GLU A CA 1
ATOM 1437 C C . GLU A 1 181 ? 44.688 -2.537 -55.356 1.00 93.88 181 GLU A C 1
ATOM 1439 O O . GLU A 1 181 ? 45.435 -2.056 -56.212 1.00 93.88 181 GLU A O 1
ATOM 1444 N N . PHE A 1 182 ? 43.889 -3.575 -55.620 1.00 94.06 182 PHE A N 1
ATOM 1445 C CA . PHE A 1 182 ? 43.853 -4.245 -56.918 1.00 94.06 182 PHE A CA 1
ATOM 1446 C C . PHE A 1 182 ? 43.435 -3.297 -58.051 1.00 94.06 182 PHE A C 1
ATOM 1448 O O . PHE A 1 182 ? 44.080 -3.244 -59.102 1.00 94.06 182 PHE A O 1
ATOM 1455 N N . LEU A 1 183 ? 42.381 -2.499 -57.846 1.00 93.25 183 LEU A N 1
ATOM 1456 C CA . LEU A 1 183 ? 41.936 -1.504 -58.824 1.00 93.25 183 LEU A CA 1
ATOM 1457 C C . LEU A 1 183 ? 43.002 -0.432 -59.072 1.00 93.25 183 LEU A C 1
ATOM 1459 O O . LEU A 1 183 ? 43.200 -0.017 -60.218 1.00 93.25 183 LEU A O 1
ATOM 1463 N N . HIS A 1 184 ? 43.704 0.009 -58.026 1.00 90.69 184 HIS A N 1
ATOM 1464 C CA . HIS A 1 184 ? 44.792 0.972 -58.153 1.00 90.69 184 HIS A CA 1
ATOM 1465 C C . HIS A 1 184 ? 45.968 0.383 -58.945 1.00 90.69 184 HIS A C 1
ATOM 1467 O O . HIS A 1 184 ? 46.462 1.021 -59.880 1.00 90.69 184 HIS A O 1
ATOM 1473 N N . ALA A 1 185 ? 46.373 -0.853 -58.638 1.00 90.50 185 ALA A N 1
ATOM 1474 C CA . ALA A 1 185 ? 47.410 -1.573 -59.371 1.00 90.50 185 ALA A CA 1
ATOM 1475 C C . ALA A 1 185 ? 47.044 -1.735 -60.857 1.00 90.50 185 ALA A C 1
ATOM 1477 O O . ALA A 1 185 ? 47.851 -1.411 -61.732 1.00 90.50 185 ALA A O 1
ATOM 1478 N N . ARG A 1 186 ? 45.796 -2.121 -61.157 1.00 92.44 186 ARG A N 1
ATOM 1479 C CA . ARG A 1 186 ? 45.292 -2.263 -62.532 1.00 92.44 186 ARG A CA 1
ATOM 1480 C C . ARG A 1 186 ? 45.293 -0.938 -63.297 1.00 92.44 186 ARG A C 1
ATOM 1482 O O . ARG A 1 186 ? 45.722 -0.898 -64.450 1.00 92.44 186 ARG A O 1
ATOM 1489 N N . LYS A 1 187 ? 44.869 0.164 -62.664 1.00 91.12 187 LYS A N 1
ATOM 1490 C CA . LYS A 1 187 ? 44.945 1.512 -63.261 1.00 91.12 187 LYS A CA 1
ATOM 1491 C C . LYS A 1 187 ? 46.389 1.923 -63.549 1.00 91.12 187 LYS A C 1
ATOM 1493 O O . LYS A 1 187 ? 46.657 2.525 -64.588 1.00 91.12 187 LYS A O 1
ATOM 1498 N N . LEU A 1 188 ? 47.322 1.616 -62.646 1.00 89.62 188 LEU A N 1
ATOM 1499 C CA . LEU A 1 188 ? 48.739 1.917 -62.840 1.00 89.62 188 LEU A CA 1
ATOM 1500 C C . LEU A 1 188 ? 49.325 1.113 -64.009 1.00 89.62 188 LEU A C 1
ATOM 1502 O O . LEU A 1 188 ? 50.057 1.672 -64.824 1.00 89.62 188 LEU A O 1
ATOM 1506 N N . GLN A 1 189 ? 48.966 -0.166 -64.128 1.00 88.94 189 GLN A N 1
ATOM 1507 C CA . GLN A 1 189 ? 49.370 -1.014 -65.246 1.00 88.94 189 GLN A CA 1
ATOM 1508 C C . GLN A 1 189 ? 48.822 -0.492 -66.583 1.00 88.94 189 GLN A C 1
ATOM 1510 O O . GLN A 1 189 ? 49.602 -0.274 -67.507 1.00 88.94 189 GLN A O 1
ATOM 1515 N N . GLN A 1 190 ? 47.531 -0.150 -66.658 1.00 86.75 190 GLN A N 1
ATOM 1516 C CA . GLN A 1 190 ? 46.948 0.483 -67.850 1.00 86.75 190 GLN A CA 1
ATOM 1517 C C . GLN A 1 190 ? 47.644 1.800 -68.217 1.00 86.75 190 GLN A C 1
ATOM 1519 O O . GLN A 1 190 ? 47.867 2.081 -69.395 1.00 86.75 190 GLN A O 1
ATOM 1524 N N . LYS A 1 191 ? 48.023 2.626 -67.232 1.00 85.94 191 LYS A N 1
ATOM 1525 C CA . LYS A 1 191 ? 48.802 3.850 -67.488 1.00 85.94 191 LYS A CA 1
ATOM 1526 C C . LYS A 1 191 ? 50.179 3.545 -68.079 1.00 85.94 191 LYS A C 1
ATOM 1528 O O . LYS A 1 191 ? 50.619 4.275 -68.962 1.00 85.94 191 LYS A O 1
ATOM 1533 N N . LYS A 1 192 ? 50.852 2.483 -67.625 1.00 86.25 192 LYS A N 1
ATOM 1534 C CA . LYS A 1 192 ? 52.137 2.046 -68.196 1.00 86.25 192 LYS A CA 1
ATOM 1535 C C . LYS A 1 192 ? 51.968 1.551 -69.635 1.00 86.25 192 LYS A C 1
ATOM 1537 O O . LYS A 1 192 ? 52.718 1.989 -70.499 1.00 86.25 192 LYS A O 1
ATOM 1542 N N . GLU A 1 193 ? 50.960 0.724 -69.906 1.00 84.56 193 GLU A N 1
ATOM 1543 C CA . GLU A 1 193 ? 50.659 0.196 -71.248 1.00 84.56 193 GLU A CA 1
ATOM 1544 C C . GLU A 1 193 ? 50.286 1.316 -72.234 1.00 84.56 193 GLU A C 1
ATOM 1546 O O . GLU A 1 193 ? 50.866 1.433 -73.312 1.00 84.56 193 GLU A O 1
ATOM 1551 N N . THR A 1 194 ? 49.375 2.210 -71.840 1.00 82.31 194 THR A N 1
ATOM 1552 C CA . THR A 1 194 ? 48.997 3.379 -72.655 1.00 82.31 194 THR A CA 1
ATOM 1553 C C . THR A 1 194 ? 50.147 4.373 -72.818 1.00 82.31 194 THR A C 1
ATOM 1555 O O . THR A 1 194 ? 50.285 4.981 -73.879 1.00 82.31 194 THR A O 1
ATOM 1558 N N . GLY A 1 195 ? 50.996 4.533 -71.799 1.00 83.62 195 GLY A N 1
ATOM 1559 C CA . GLY A 1 195 ? 52.223 5.324 -71.867 1.00 83.62 195 GLY A CA 1
ATO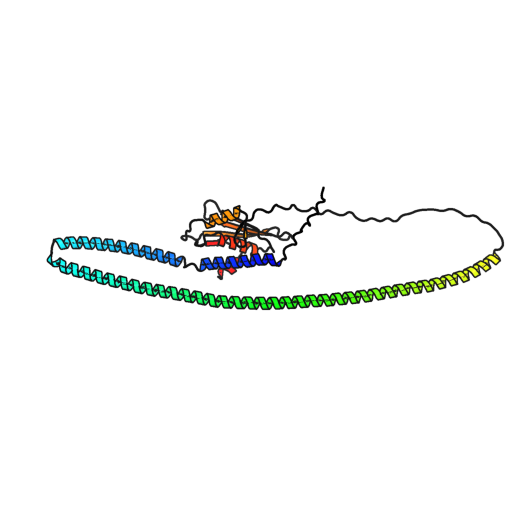M 1560 C C . GLY A 1 195 ? 53.222 4.764 -72.880 1.00 83.62 195 GLY A C 1
ATOM 1561 O O . GLY A 1 195 ? 53.709 5.517 -73.722 1.00 83.62 195 GLY A O 1
ATOM 1562 N N . ALA A 1 196 ? 53.458 3.450 -72.856 1.00 81.00 196 ALA A N 1
ATOM 1563 C CA . ALA A 1 196 ? 54.320 2.757 -73.812 1.00 81.00 196 ALA A CA 1
ATOM 1564 C C . ALA A 1 196 ? 53.786 2.878 -75.249 1.00 81.00 196 ALA A C 1
ATOM 1566 O O . ALA A 1 196 ? 54.533 3.264 -76.147 1.00 81.00 196 ALA A O 1
ATOM 1567 N N . LEU A 1 197 ? 52.480 2.670 -75.455 1.00 80.94 197 LEU A N 1
ATOM 1568 C CA . LEU A 1 197 ? 51.824 2.871 -76.753 1.00 80.94 197 LEU A CA 1
ATOM 1569 C C . LEU A 1 197 ? 51.960 4.315 -77.251 1.00 80.94 197 LEU A C 1
ATOM 1571 O O . LEU A 1 197 ? 52.303 4.546 -78.408 1.00 80.94 197 LEU A O 1
ATOM 1575 N N . ARG A 1 198 ? 51.747 5.312 -76.380 1.00 80.00 198 ARG A N 1
ATOM 1576 C CA . ARG A 1 198 ? 51.950 6.730 -76.726 1.00 80.00 198 ARG A CA 1
ATOM 1577 C C . ARG A 1 198 ? 53.402 7.027 -77.086 1.00 80.00 198 ARG A C 1
ATOM 1579 O O . ARG A 1 198 ? 53.643 7.843 -77.971 1.00 80.00 198 ARG A O 1
ATOM 1586 N N . GLN A 1 199 ? 54.363 6.402 -76.414 1.00 79.81 199 GLN A N 1
ATOM 1587 C CA . GLN A 1 199 ? 55.782 6.579 -76.705 1.00 79.81 199 GLN A CA 1
ATOM 1588 C C . GLN A 1 199 ? 56.163 5.946 -78.048 1.00 79.81 199 GLN A C 1
ATOM 1590 O O . GLN A 1 199 ? 56.839 6.595 -78.842 1.00 79.81 199 GLN A O 1
ATOM 1595 N N . GLN A 1 200 ? 55.655 4.750 -78.348 1.00 81.69 200 GLN A N 1
ATOM 1596 C CA . GLN A 1 200 ? 55.813 4.098 -79.649 1.00 81.69 200 GLN A CA 1
ATOM 1597 C C . GLN A 1 200 ? 55.180 4.929 -80.774 1.00 81.69 200 GLN A C 1
ATOM 1599 O O . GLN A 1 200 ? 55.820 5.181 -81.795 1.00 81.69 200 GLN A O 1
ATOM 1604 N N . LEU A 1 201 ? 53.961 5.440 -80.566 1.00 81.31 201 LEU A N 1
ATOM 1605 C CA . LEU A 1 201 ? 53.288 6.319 -81.523 1.00 81.31 201 LEU A CA 1
ATOM 1606 C C . LEU A 1 201 ? 54.074 7.619 -81.737 1.00 81.31 201 LEU A C 1
ATOM 1608 O O . LEU A 1 201 ? 54.213 8.075 -82.866 1.00 81.31 201 LEU A O 1
ATOM 1612 N N . ARG A 1 202 ? 54.643 8.206 -80.674 1.00 77.50 202 ARG A N 1
ATOM 1613 C CA . ARG A 1 202 ? 55.528 9.376 -80.785 1.00 77.50 202 ARG A CA 1
ATOM 1614 C C . ARG A 1 202 ? 56.806 9.065 -81.550 1.00 77.50 202 ARG A C 1
ATOM 1616 O O . ARG A 1 202 ? 57.226 9.902 -82.333 1.00 77.50 202 ARG A O 1
ATOM 1623 N N . GLN A 1 203 ? 57.418 7.899 -81.356 1.00 81.06 203 GLN A N 1
ATOM 1624 C CA . GLN A 1 203 ? 58.597 7.491 -82.125 1.00 81.06 203 GLN A CA 1
ATOM 1625 C C . GLN A 1 203 ? 58.262 7.343 -83.612 1.00 81.06 203 GLN A C 1
ATOM 1627 O O . GLN A 1 203 ? 58.978 7.887 -84.450 1.00 81.06 203 GLN A O 1
ATOM 1632 N N . GLN A 1 204 ? 57.137 6.701 -83.942 1.00 79.25 204 GLN A N 1
ATOM 1633 C CA . GLN A 1 204 ? 56.651 6.620 -85.321 1.00 79.25 204 GLN A CA 1
ATOM 1634 C C . GLN A 1 204 ? 56.328 8.002 -85.897 1.00 79.25 204 GLN A C 1
ATOM 1636 O O . GLN A 1 204 ? 56.758 8.323 -87.000 1.00 79.25 204 GLN A O 1
ATOM 1641 N N . HIS A 1 205 ? 55.643 8.857 -85.138 1.00 77.38 205 HIS A N 1
ATOM 1642 C CA . HIS A 1 205 ? 55.355 10.228 -85.546 1.00 77.38 205 HIS A CA 1
ATOM 1643 C C . HIS A 1 205 ? 56.637 11.045 -85.740 1.00 77.38 205 HIS A C 1
ATOM 1645 O O . HIS A 1 205 ? 56.735 11.780 -86.710 1.00 77.38 205 HIS A O 1
ATOM 1651 N N . CYS A 1 206 ? 57.649 10.907 -84.879 1.00 75.00 206 CYS A N 1
ATOM 1652 C CA . CYS A 1 206 ? 58.949 11.552 -85.061 1.00 75.00 206 CYS A CA 1
ATOM 1653 C C . CYS A 1 206 ? 59.654 11.059 -86.326 1.00 75.00 206 CYS A C 1
ATOM 1655 O O . CYS A 1 206 ? 60.210 11.879 -87.040 1.00 75.00 206 CYS A O 1
ATOM 1657 N N . LEU A 1 207 ? 59.595 9.765 -86.650 1.00 75.38 207 LEU A N 1
ATOM 1658 C CA . LEU A 1 207 ? 60.126 9.246 -87.916 1.00 75.38 207 LEU A CA 1
ATOM 1659 C C . LEU A 1 207 ? 59.389 9.838 -89.126 1.00 75.38 207 LEU A C 1
ATOM 1661 O O . LEU A 1 207 ? 60.027 10.257 -90.090 1.00 75.38 207 LEU A O 1
ATOM 1665 N N . VAL A 1 208 ? 58.058 9.931 -89.062 1.00 74.81 208 VAL A N 1
ATOM 1666 C CA . VAL A 1 208 ? 57.231 10.549 -90.111 1.00 74.81 208 VAL A CA 1
ATOM 1667 C C . VAL A 1 208 ? 57.513 12.047 -90.231 1.00 74.81 208 VAL A C 1
ATOM 1669 O O . VAL A 1 208 ? 57.679 12.542 -91.338 1.00 74.81 208 VAL A O 1
ATOM 1672 N N . VAL A 1 209 ? 57.628 12.772 -89.117 1.00 75.56 209 VAL A N 1
ATOM 1673 C CA . VAL A 1 209 ? 57.959 14.204 -89.094 1.00 75.56 209 VAL A CA 1
ATOM 1674 C C . VAL A 1 209 ? 59.386 14.453 -89.564 1.00 75.56 209 VAL A C 1
ATOM 1676 O O . VAL A 1 209 ? 59.609 15.444 -90.245 1.00 75.56 209 VAL A O 1
ATOM 1679 N N . SER A 1 210 ? 60.349 13.588 -89.246 1.00 71.25 210 SER A N 1
ATOM 1680 C CA . SER A 1 210 ? 61.712 13.681 -89.780 1.00 71.25 210 SER A CA 1
ATOM 1681 C C . SER A 1 210 ? 61.726 13.465 -91.293 1.00 71.25 210 SER A C 1
ATOM 1683 O O . SER A 1 210 ? 62.323 14.273 -91.993 1.00 71.25 210 SER A O 1
ATOM 1685 N N . ARG A 1 211 ? 60.973 12.483 -91.813 1.00 62.81 211 ARG A N 1
ATOM 1686 C CA . ARG A 1 211 ? 60.766 12.315 -93.264 1.00 62.81 211 ARG A CA 1
ATOM 1687 C C . ARG A 1 211 ? 60.050 13.509 -93.900 1.00 62.81 211 ARG A C 1
ATOM 1689 O O . ARG A 1 211 ? 60.427 13.960 -94.971 1.00 62.81 211 ARG A O 1
ATOM 1696 N N . LEU A 1 212 ? 59.033 14.063 -93.243 1.00 61.03 212 LEU A N 1
ATOM 1697 C CA . LEU A 1 212 ? 58.341 15.267 -93.714 1.00 61.03 212 LEU A CA 1
ATOM 1698 C C . LEU A 1 212 ? 59.238 16.509 -93.647 1.00 61.03 212 LEU A C 1
ATOM 1700 O O . LEU A 1 212 ? 59.124 17.373 -94.504 1.00 61.03 212 LEU A O 1
ATOM 1704 N N . LYS A 1 213 ? 60.149 16.602 -92.672 1.00 58.03 213 LYS A N 1
ATOM 1705 C CA . LYS A 1 213 ? 61.167 17.659 -92.582 1.00 58.03 213 LYS A CA 1
ATOM 1706 C C . LYS A 1 213 ? 62.257 17.514 -93.641 1.00 58.03 213 LYS A C 1
ATOM 1708 O O . LYS A 1 213 ? 62.732 18.541 -94.107 1.00 58.03 213 LYS A O 1
ATOM 1713 N N . GLU A 1 214 ? 62.611 16.294 -94.049 1.00 57.28 214 GLU A N 1
ATOM 1714 C CA . GLU A 1 214 ? 63.439 16.054 -95.244 1.00 57.28 214 GLU A CA 1
ATOM 1715 C C . GLU A 1 214 ? 62.730 16.521 -96.525 1.00 57.28 214 GLU A C 1
ATOM 1717 O O . GLU A 1 214 ? 63.379 17.023 -97.435 1.00 57.28 214 GLU A O 1
ATOM 1722 N N . VAL A 1 215 ? 61.397 16.434 -96.583 1.00 53.94 215 VAL A N 1
ATOM 1723 C CA . VAL A 1 215 ? 60.591 16.946 -97.710 1.00 53.94 215 VAL A CA 1
ATOM 1724 C C . VAL A 1 215 ? 60.371 18.468 -97.638 1.00 53.94 215 VAL A C 1
ATOM 1726 O O . VAL A 1 215 ? 60.229 19.123 -98.666 1.00 53.94 215 VAL A O 1
ATOM 1729 N N . LEU A 1 216 ? 60.364 19.058 -96.439 1.00 45.59 216 LEU A N 1
ATOM 1730 C CA . LEU A 1 216 ? 60.043 20.473 -96.192 1.00 45.59 216 LEU A CA 1
ATOM 1731 C C . LEU A 1 216 ? 61.261 21.345 -95.857 1.00 45.59 216 LEU A C 1
ATOM 1733 O O . LEU A 1 216 ? 61.106 22.439 -95.311 1.00 45.59 216 LEU A O 1
ATOM 1737 N N . SER A 1 217 ? 62.477 20.937 -96.224 1.00 43.59 217 SER A N 1
ATOM 1738 C CA . SER A 1 217 ? 63.646 21.825 -96.212 1.00 43.59 217 SER A CA 1
ATOM 1739 C C . SER A 1 217 ? 63.600 22.839 -97.367 1.00 43.59 217 SER A C 1
ATOM 1741 O O . SER A 1 217 ? 64.501 22.910 -98.196 1.00 43.59 217 SER A O 1
ATOM 1743 N N . CYS A 1 218 ? 62.535 23.640 -97.409 1.00 38.31 218 CYS A N 1
ATOM 1744 C CA . CYS A 1 218 ? 62.458 24.950 -98.037 1.00 38.31 218 CYS A CA 1
ATOM 1745 C C . CYS A 1 218 ? 61.470 25.815 -97.240 1.00 38.31 218 CYS A C 1
ATOM 1747 O O . CYS A 1 218 ? 60.328 25.440 -96.999 1.00 38.31 218 CYS A O 1
ATOM 1749 N N . SER A 1 219 ? 61.934 27.017 -96.910 1.00 34.78 219 SER A N 1
ATOM 1750 C CA . SER A 1 219 ? 61.247 28.122 -96.232 1.00 34.78 219 SER A CA 1
ATOM 1751 C C . SER A 1 219 ? 61.360 28.191 -94.700 1.00 34.78 219 SER A C 1
ATOM 1753 O O . SER A 1 219 ? 60.982 27.317 -93.923 1.00 34.78 219 SER A O 1
ATOM 1755 N N . LYS A 1 220 ? 61.967 29.312 -94.310 1.00 37.31 220 LYS A N 1
ATOM 1756 C CA . LYS A 1 220 ? 62.107 29.884 -92.976 1.00 37.31 220 LYS A CA 1
ATOM 1757 C C . LYS A 1 220 ? 60.773 30.529 -92.575 1.00 37.31 220 LYS A C 1
ATOM 1759 O O . LYS A 1 220 ? 60.098 31.061 -93.442 1.00 37.31 220 LYS A O 1
ATOM 1764 N N . GLU A 1 221 ? 60.462 30.607 -91.283 1.00 34.44 221 GLU A N 1
ATOM 1765 C CA . GLU A 1 221 ? 60.601 31.835 -90.473 1.00 34.44 221 GLU A CA 1
ATOM 1766 C C . GLU A 1 221 ? 59.901 31.714 -89.110 1.00 34.44 221 GLU A C 1
ATOM 1768 O O . GLU A 1 221 ? 58.918 31.003 -88.923 1.00 34.44 221 GLU A O 1
ATOM 1773 N N . LYS A 1 222 ? 60.475 32.410 -88.127 1.00 39.09 222 LYS A N 1
ATOM 1774 C CA . LYS A 1 222 ? 60.043 32.489 -86.727 1.00 39.09 222 LYS A CA 1
ATOM 1775 C C . LYS A 1 222 ? 58.950 33.550 -86.547 1.00 39.09 222 LYS A C 1
ATOM 1777 O O . LYS A 1 222 ? 59.039 34.594 -87.183 1.00 39.09 222 LYS A O 1
ATOM 1782 N N . LYS A 1 223 ? 58.084 33.380 -85.535 1.00 38.28 223 LYS A N 1
ATOM 1783 C CA . LYS A 1 223 ? 57.675 34.426 -84.558 1.00 38.28 223 LYS A CA 1
ATOM 1784 C C . LYS A 1 223 ? 56.804 33.831 -83.426 1.00 38.28 223 LYS A C 1
ATOM 1786 O O . LYS A 1 223 ? 56.000 32.949 -83.713 1.00 38.28 223 LYS A O 1
ATOM 1791 N N . PRO A 1 224 ? 56.929 34.290 -82.162 1.00 45.75 224 PRO A N 1
ATOM 1792 C CA . PRO A 1 224 ? 56.055 33.877 -81.061 1.00 45.75 224 PRO A CA 1
ATOM 1793 C C . PRO A 1 224 ? 54.923 34.894 -80.813 1.00 45.75 224 PRO A C 1
ATOM 1795 O O . PRO A 1 224 ? 55.103 36.094 -81.026 1.00 45.75 224 PRO A O 1
ATOM 1798 N N . LEU A 1 225 ? 53.774 34.424 -80.314 1.00 33.38 225 LEU A N 1
ATOM 1799 C CA . LEU A 1 225 ? 52.630 35.257 -79.921 1.00 33.38 225 LEU A CA 1
ATOM 1800 C C . LEU A 1 225 ? 52.079 34.858 -78.532 1.00 33.38 225 LEU A C 1
ATOM 1802 O O . LEU A 1 225 ? 52.333 33.767 -78.034 1.00 33.38 225 LEU A O 1
ATOM 1806 N N . ARG A 1 226 ? 51.389 35.825 -77.917 1.00 32.03 226 ARG A N 1
ATOM 1807 C CA . ARG A 1 226 ? 51.052 36.066 -76.498 1.00 32.03 226 ARG A CA 1
ATOM 1808 C C . ARG A 1 226 ? 50.063 35.101 -75.790 1.00 32.03 226 ARG A C 1
ATOM 1810 O O . ARG A 1 226 ? 49.326 34.366 -76.429 1.00 32.03 226 ARG A O 1
ATOM 1817 N N . LYS A 1 227 ? 50.066 35.262 -74.446 1.00 42.62 227 LYS A N 1
ATOM 1818 C CA . LYS A 1 227 ? 49.194 34.821 -73.311 1.00 42.62 227 LYS A CA 1
ATOM 1819 C C . LYS A 1 227 ? 47.663 34.795 -73.580 1.00 42.62 227 LYS A C 1
ATOM 1821 O O . LYS A 1 227 ? 47.241 35.446 -74.531 1.00 42.62 227 LYS A O 1
ATOM 1826 N N . PRO A 1 228 ? 46.816 34.188 -72.705 1.00 45.12 228 PRO A N 1
ATOM 1827 C CA . PRO A 1 228 ? 46.245 34.930 -71.553 1.00 45.12 228 PRO A CA 1
ATOM 1828 C C . PRO A 1 228 ? 45.928 34.080 -70.287 1.00 45.12 228 PRO A C 1
ATOM 1830 O O . PRO A 1 228 ? 46.408 32.962 -70.136 1.00 45.12 228 PRO A O 1
ATOM 1833 N N . ALA A 1 229 ? 45.203 34.708 -69.353 1.00 34.16 229 ALA A N 1
ATOM 1834 C CA . ALA A 1 229 ? 45.074 34.485 -67.910 1.00 34.16 229 ALA A CA 1
ATOM 1835 C C . ALA A 1 229 ? 43.695 33.948 -67.448 1.00 34.16 229 ALA A C 1
ATOM 1837 O O . ALA A 1 229 ? 42.779 33.896 -68.262 1.00 34.16 229 ALA A O 1
ATOM 1838 N N . PHE A 1 230 ? 43.584 33.714 -66.121 1.00 31.73 230 PHE A N 1
ATOM 1839 C CA . PHE A 1 230 ? 42.371 33.544 -65.278 1.00 31.73 230 PHE A CA 1
ATOM 1840 C C . PHE A 1 230 ? 41.547 32.248 -65.530 1.00 31.73 230 PHE A C 1
ATOM 1842 O O . PHE A 1 230 ? 41.575 31.715 -66.628 1.00 31.73 230 PHE A O 1
ATOM 1849 N N . ASP A 1 231 ? 40.840 31.609 -64.582 1.00 33.84 231 ASP A N 1
ATOM 1850 C CA . ASP A 1 231 ? 40.335 32.019 -63.263 1.00 33.84 231 ASP A CA 1
ATOM 1851 C C . ASP A 1 231 ? 39.905 30.812 -62.371 1.00 33.84 231 ASP A C 1
ATOM 1853 O O . ASP A 1 231 ? 39.721 29.701 -62.866 1.00 33.84 231 ASP A O 1
ATOM 1857 N N . THR A 1 232 ? 39.773 31.098 -61.067 1.00 35.22 232 THR A N 1
ATOM 1858 C CA . THR A 1 232 ? 38.888 30.566 -59.993 1.00 35.22 232 THR A CA 1
ATOM 1859 C C . THR A 1 232 ? 38.326 29.128 -59.961 1.00 35.22 232 THR A C 1
ATOM 1861 O O . THR A 1 232 ? 37.688 28.643 -60.885 1.00 35.22 232 THR A O 1
ATOM 1864 N N . ASN A 1 233 ? 38.369 28.521 -58.760 1.00 35.34 233 ASN A N 1
ATOM 1865 C CA . ASN A 1 233 ? 37.187 27.880 -58.163 1.00 35.34 233 ASN A CA 1
ATOM 1866 C C . ASN A 1 233 ? 37.221 27.922 -56.624 1.00 35.34 233 ASN A C 1
ATOM 1868 O O . ASN A 1 233 ? 38.248 27.687 -55.991 1.00 35.34 233 ASN A O 1
ATOM 1872 N N . ALA A 1 234 ? 36.065 28.292 -56.076 1.00 35.59 234 ALA A N 1
ATOM 1873 C CA . ALA A 1 234 ? 35.789 28.733 -54.717 1.00 35.59 234 ALA A CA 1
ATOM 1874 C C . ALA A 1 234 ? 35.688 27.595 -53.683 1.00 35.59 234 ALA A C 1
ATOM 1876 O O . ALA A 1 234 ? 35.301 26.475 -54.011 1.00 35.59 234 ALA A O 1
ATOM 1877 N N . SER A 1 235 ? 35.941 27.927 -52.412 1.00 33.81 235 SER A N 1
ATOM 1878 C CA . SER A 1 235 ? 35.547 27.124 -51.248 1.00 33.81 235 SER A CA 1
ATOM 1879 C C . SER A 1 235 ? 34.682 27.957 -50.297 1.00 33.81 235 SER A C 1
ATOM 1881 O O . SER A 1 235 ? 35.099 29.040 -49.893 1.00 33.81 235 SER A O 1
ATOM 1883 N N . PHE A 1 236 ? 33.533 27.418 -49.893 1.00 45.22 236 PHE A N 1
ATOM 1884 C CA . PHE A 1 236 ? 32.798 27.805 -48.681 1.00 45.22 236 PHE A CA 1
ATOM 1885 C C . PHE A 1 236 ? 32.890 26.654 -47.665 1.00 45.22 236 PHE A C 1
ATOM 1887 O O . PHE A 1 236 ? 32.950 25.493 -48.077 1.00 45.22 236 PHE A O 1
ATOM 1894 N N . PRO A 1 237 ? 32.892 26.955 -46.357 1.00 44.72 237 PRO A N 1
ATOM 1895 C CA . PRO A 1 237 ? 31.803 26.451 -45.503 1.00 44.72 237 PRO A CA 1
ATOM 1896 C C . PRO A 1 237 ? 31.292 27.533 -44.527 1.00 44.72 237 PRO A C 1
ATOM 1898 O O . PRO A 1 237 ? 32.059 28.347 -44.028 1.00 44.72 237 PRO A O 1
ATOM 1901 N N . LEU A 1 238 ? 29.973 27.730 -44.457 1.00 36.53 238 LEU A N 1
ATOM 1902 C CA . LEU A 1 238 ? 29.002 27.151 -43.506 1.00 36.53 238 LEU A CA 1
ATOM 1903 C C . LEU A 1 238 ? 29.004 27.824 -42.124 1.00 36.53 238 LEU A C 1
ATOM 1905 O O . LEU A 1 238 ? 29.949 27.756 -41.350 1.00 36.53 238 LEU A O 1
ATOM 1909 N N . GLN A 1 239 ? 27.874 28.480 -41.884 1.00 36.88 239 GLN A N 1
ATOM 1910 C CA . GLN A 1 239 ? 27.477 29.274 -40.734 1.00 36.88 239 GLN A CA 1
ATOM 1911 C C . GLN A 1 239 ? 26.863 28.343 -39.674 1.00 36.88 239 GLN A C 1
ATOM 1913 O O . GLN A 1 239 ? 25.955 27.573 -39.988 1.00 36.88 239 GLN A O 1
ATOM 1918 N N . GLU A 1 240 ? 27.365 28.392 -38.440 1.00 36.59 240 GLU A N 1
ATOM 1919 C CA . GLU A 1 240 ? 26.820 27.645 -37.300 1.00 36.59 240 GLU A CA 1
ATOM 1920 C C . GLU A 1 240 ? 25.592 28.352 -36.704 1.00 36.59 240 GLU A C 1
ATOM 1922 O O . GLU A 1 240 ? 25.574 29.572 -36.526 1.00 36.59 240 GLU A O 1
ATOM 1927 N N . TYR A 1 241 ? 24.567 27.557 -36.389 1.00 34.72 241 TYR A N 1
ATOM 1928 C CA . TYR A 1 241 ? 23.370 27.962 -35.657 1.00 34.72 241 TYR A CA 1
ATOM 1929 C C . TYR A 1 241 ? 23.537 27.749 -34.142 1.00 34.72 241 TYR A C 1
ATOM 1931 O O . TYR A 1 241 ? 24.242 26.855 -33.684 1.00 34.72 241 TYR A O 1
ATOM 1939 N N . PHE A 1 242 ? 22.836 28.606 -33.399 1.00 38.53 242 PHE A N 1
ATOM 1940 C CA . PHE A 1 242 ? 22.771 28.788 -31.948 1.00 38.53 242 PHE A CA 1
ATOM 1941 C C . PHE A 1 242 ? 22.508 27.538 -31.088 1.00 38.53 242 PHE A C 1
ATOM 1943 O O . PHE A 1 242 ? 21.712 26.676 -31.446 1.00 38.53 242 PHE A O 1
ATOM 1950 N N . LEU A 1 243 ? 23.016 27.580 -29.849 1.00 31.25 243 LEU A N 1
ATOM 1951 C CA . LEU A 1 243 ? 22.431 26.905 -28.685 1.00 31.25 243 LEU A CA 1
ATOM 1952 C C . LEU A 1 243 ? 22.378 27.894 -27.510 1.00 31.25 243 LEU A C 1
ATOM 1954 O O . LEU A 1 243 ? 23.392 28.202 -26.884 1.00 31.25 243 LEU A O 1
ATOM 1958 N N . ALA A 1 244 ? 21.183 28.420 -27.241 1.00 33.12 244 ALA A N 1
ATOM 1959 C CA . ALA A 1 244 ? 20.876 29.145 -26.015 1.00 33.12 244 ALA A CA 1
ATOM 1960 C C . ALA A 1 244 ? 20.628 28.129 -24.888 1.00 33.12 244 ALA A C 1
ATOM 1962 O O . ALA A 1 244 ? 19.849 27.193 -25.054 1.00 33.12 244 ALA A O 1
ATOM 1963 N N . GLN A 1 245 ? 21.307 28.305 -23.755 1.00 34.28 245 GLN A N 1
ATOM 1964 C CA . GLN A 1 245 ? 21.073 27.524 -22.539 1.00 34.28 245 GLN A CA 1
ATOM 1965 C C . GLN A 1 245 ? 19.807 28.019 -21.821 1.00 34.28 245 GLN A C 1
ATOM 1967 O O . GLN A 1 245 ? 19.605 29.235 -21.747 1.00 34.28 245 GLN A O 1
ATOM 1972 N N . PRO A 1 246 ? 18.982 27.128 -21.243 1.00 33.31 246 PRO A N 1
ATOM 1973 C CA . PRO A 1 246 ? 17.915 27.542 -20.344 1.00 33.31 246 PRO A CA 1
ATOM 1974 C C . PRO A 1 246 ? 18.486 27.956 -18.971 1.00 33.31 246 PRO A C 1
ATOM 1976 O O . PRO A 1 246 ? 19.562 27.493 -18.576 1.00 33.31 246 PRO A O 1
ATOM 1979 N N . PRO A 1 247 ? 17.793 28.839 -18.230 1.00 33.31 247 PRO A N 1
ATOM 1980 C CA . PRO A 1 247 ? 18.260 29.333 -16.944 1.00 33.31 247 PRO A CA 1
ATOM 1981 C C . PRO A 1 247 ? 18.170 28.251 -15.861 1.00 33.31 247 PRO A C 1
ATOM 1983 O O . PRO A 1 247 ? 17.155 27.578 -15.697 1.00 33.31 247 PRO A O 1
ATOM 1986 N N . ILE A 1 248 ? 19.243 28.133 -15.084 1.00 31.11 248 ILE A N 1
ATOM 1987 C CA . ILE A 1 248 ? 19.315 27.323 -13.867 1.00 31.11 248 ILE A CA 1
ATOM 1988 C C . ILE A 1 248 ? 18.498 28.039 -12.784 1.00 31.11 248 ILE A C 1
ATOM 1990 O O . ILE A 1 248 ? 18.865 29.130 -12.345 1.00 31.11 248 ILE A O 1
ATOM 1994 N N . VAL A 1 249 ? 17.389 27.436 -12.358 1.00 32.56 249 VAL A N 1
ATOM 1995 C CA . VAL A 1 249 ? 16.616 27.892 -11.194 1.00 32.56 249 VAL A CA 1
ATOM 1996 C C . VAL A 1 249 ? 17.399 27.526 -9.918 1.00 32.56 249 VAL A C 1
ATOM 1998 O O . VAL A 1 249 ? 17.903 26.404 -9.833 1.00 32.56 249 VAL A O 1
ATOM 2001 N N . PRO A 1 250 ? 17.554 28.428 -8.928 1.00 35.34 250 PRO A N 1
ATOM 2002 C CA . PRO A 1 250 ? 18.311 28.148 -7.709 1.00 35.34 250 PRO A CA 1
ATOM 2003 C C . PRO A 1 250 ? 17.634 27.044 -6.894 1.00 35.34 250 PRO A C 1
ATOM 2005 O O . PRO A 1 250 ? 16.414 27.060 -6.736 1.00 35.34 250 PRO A O 1
ATOM 2008 N N . GLY A 1 251 ? 18.426 26.119 -6.345 1.00 39.97 251 GLY A N 1
ATOM 2009 C CA . GLY A 1 251 ? 17.951 25.055 -5.462 1.00 39.97 251 GLY A CA 1
ATOM 2010 C C . GLY A 1 251 ? 17.159 25.615 -4.281 1.00 39.97 251 GLY A C 1
ATOM 2011 O O . GLY A 1 251 ? 17.724 26.188 -3.349 1.00 39.97 251 GLY A O 1
ATOM 2012 N N . THR A 1 252 ? 15.840 25.456 -4.331 1.00 45.41 252 THR A N 1
ATOM 2013 C CA . THR A 1 252 ? 14.940 25.683 -3.203 1.00 45.41 252 THR A CA 1
ATOM 2014 C C . THR A 1 252 ? 15.319 24.735 -2.071 1.00 45.41 252 THR A C 1
ATOM 2016 O O . THR A 1 252 ? 15.487 23.542 -2.302 1.00 45.41 252 THR A O 1
ATOM 2019 N N . LEU A 1 253 ? 15.463 25.262 -0.852 1.00 52.31 253 LEU A N 1
ATOM 2020 C CA . LEU A 1 253 ? 15.696 24.493 0.374 1.00 52.31 253 LEU A CA 1
ATOM 2021 C C . LEU A 1 253 ? 14.598 23.429 0.538 1.00 52.31 253 LEU A C 1
ATOM 2023 O O . LEU A 1 253 ? 13.507 23.743 1.001 1.00 52.31 253 LEU A O 1
ATOM 2027 N N . THR A 1 254 ? 14.853 22.186 0.139 1.00 55.72 254 THR A N 1
ATOM 2028 C CA . THR A 1 254 ? 13.905 21.079 0.304 1.00 55.72 254 THR A CA 1
ATOM 2029 C C . THR A 1 254 ? 14.047 20.466 1.695 1.00 55.72 254 THR A C 1
ATOM 2031 O O . THR A 1 254 ? 15.156 20.198 2.154 1.00 55.72 254 THR A O 1
ATOM 2034 N N . THR A 1 255 ? 12.927 20.215 2.365 1.00 56.22 255 THR A N 1
ATOM 2035 C CA . THR A 1 255 ? 12.859 19.436 3.604 1.00 56.22 255 THR A CA 1
ATOM 2036 C C . THR A 1 255 ? 12.598 17.979 3.245 1.00 56.22 255 THR A C 1
ATOM 2038 O O . THR A 1 255 ? 11.630 17.677 2.548 1.00 56.22 255 THR A O 1
ATOM 2041 N N . GLN A 1 256 ? 13.459 17.078 3.716 1.00 58.56 256 GLN A N 1
ATOM 2042 C CA . GLN A 1 256 ? 13.296 15.649 3.473 1.00 58.56 256 GLN A CA 1
ATOM 2043 C C . GLN A 1 256 ? 12.354 15.037 4.517 1.00 58.56 256 GLN A C 1
ATOM 2045 O O . GLN A 1 256 ? 12.590 15.168 5.720 1.00 58.56 256 GLN A O 1
ATOM 2050 N N . ILE A 1 257 ? 11.289 14.374 4.067 1.00 56.72 257 ILE A N 1
ATOM 2051 C CA . ILE A 1 257 ? 10.339 13.653 4.923 1.00 56.72 257 ILE A CA 1
ATOM 2052 C C . ILE A 1 257 ? 10.222 12.224 4.394 1.00 56.72 257 ILE A C 1
ATOM 2054 O O . ILE A 1 257 ? 9.537 11.960 3.408 1.00 56.72 257 ILE A O 1
ATOM 2058 N N . GLY A 1 258 ? 10.939 11.293 5.026 1.00 58.03 258 GLY A N 1
ATOM 2059 C CA . GLY A 1 258 ? 11.080 9.934 4.496 1.00 58.03 258 GLY A CA 1
ATOM 2060 C C . GLY A 1 258 ? 11.731 9.944 3.098 1.00 58.03 258 GLY A C 1
ATOM 2061 O O . GLY A 1 258 ? 12.812 10.520 2.957 1.00 58.03 258 GLY A O 1
ATOM 2062 N N . PRO A 1 259 ? 11.106 9.345 2.065 1.00 56.50 259 PRO A N 1
ATOM 2063 C CA . PRO A 1 259 ? 11.619 9.346 0.691 1.00 56.50 259 PRO A CA 1
ATOM 2064 C C . PRO A 1 259 ? 11.368 10.654 -0.074 1.00 56.50 259 PRO A C 1
ATOM 2066 O O . PRO A 1 259 ? 11.783 10.778 -1.223 1.00 56.50 259 PRO A O 1
ATOM 2069 N N . LEU A 1 260 ? 10.673 11.621 0.528 1.00 64.00 260 LEU A N 1
ATOM 2070 C CA . LEU A 1 260 ? 10.127 12.775 -0.178 1.00 64.00 260 LEU A CA 1
ATOM 2071 C C . LEU A 1 260 ? 10.978 14.021 0.040 1.00 64.00 260 LEU A C 1
ATOM 2073 O O . LEU A 1 260 ? 11.417 14.293 1.158 1.00 64.00 260 LEU A O 1
ATOM 2077 N N . CYS A 1 261 ? 11.132 14.814 -1.016 1.00 65.88 261 CYS A N 1
ATOM 2078 C CA . CYS A 1 261 ? 11.704 16.154 -0.962 1.00 65.88 261 CYS A CA 1
ATOM 2079 C C . CYS A 1 261 ? 10.570 17.172 -1.116 1.00 65.88 261 CYS A C 1
ATOM 2081 O O . CYS A 1 261 ? 10.059 17.364 -2.215 1.00 65.88 261 CYS A O 1
ATOM 2083 N N . LEU A 1 262 ? 10.167 17.808 -0.016 1.00 69.56 262 LEU A N 1
ATOM 2084 C CA . LEU A 1 262 ? 9.090 18.803 -0.000 1.00 69.56 262 LEU A CA 1
ATOM 2085 C C . LEU A 1 262 ? 9.656 20.212 0.140 1.00 69.56 262 LEU A C 1
ATOM 2087 O O . LEU A 1 262 ? 10.715 20.407 0.742 1.00 69.56 262 LEU A O 1
ATOM 2091 N N . SER A 1 263 ? 8.946 21.223 -0.353 1.00 74.50 263 SER A N 1
ATOM 2092 C CA . SER A 1 263 ? 9.261 22.603 0.019 1.00 74.50 263 SER A CA 1
ATOM 2093 C C . SER A 1 263 ? 8.985 22.834 1.518 1.00 74.50 263 SER A C 1
ATOM 2095 O O . SER A 1 263 ? 8.202 22.101 2.131 1.00 74.50 263 SER A O 1
ATOM 2097 N N . PRO A 1 264 ? 9.582 23.860 2.151 1.00 75.25 264 PRO A N 1
ATOM 2098 C CA . PRO A 1 264 ? 9.350 24.142 3.567 1.00 75.25 264 PRO A CA 1
ATOM 2099 C C . PRO A 1 264 ? 7.873 24.429 3.879 1.00 75.25 264 PRO A C 1
ATOM 2101 O O . PRO A 1 264 ? 7.385 24.056 4.943 1.00 75.25 264 PRO A O 1
ATOM 2104 N N . THR A 1 265 ? 7.151 25.042 2.937 1.00 76.94 265 THR A N 1
ATOM 2105 C CA . THR A 1 265 ? 5.716 25.340 3.050 1.00 76.94 265 THR A CA 1
ATOM 2106 C C . THR A 1 265 ? 4.868 24.067 3.044 1.00 76.94 265 THR A C 1
ATOM 2108 O O . THR A 1 265 ? 3.956 23.917 3.857 1.00 76.94 265 THR A O 1
ATOM 2111 N N . GLU A 1 266 ? 5.188 23.115 2.168 1.00 77.62 266 GLU A N 1
ATOM 2112 C CA . GLU A 1 266 ? 4.490 21.826 2.086 1.00 77.62 266 GLU A CA 1
ATOM 2113 C C . GLU A 1 266 ? 4.809 20.949 3.300 1.00 77.62 266 GLU A C 1
ATOM 2115 O O . GLU A 1 266 ? 3.906 20.355 3.884 1.00 77.62 266 GLU A O 1
ATOM 2120 N N . ALA A 1 267 ? 6.066 20.938 3.754 1.00 76.88 267 ALA A N 1
ATOM 2121 C CA . ALA A 1 267 ? 6.468 20.258 4.983 1.00 76.88 267 ALA A CA 1
ATOM 2122 C C . ALA A 1 267 ? 5.745 20.816 6.223 1.00 76.88 267 ALA A C 1
ATOM 2124 O O . ALA A 1 267 ? 5.336 20.050 7.097 1.00 76.88 267 ALA A O 1
ATOM 2125 N N . ALA A 1 268 ? 5.562 22.139 6.300 1.00 78.06 268 ALA A N 1
ATOM 2126 C CA . ALA A 1 268 ? 4.790 22.777 7.363 1.00 78.06 268 ALA A CA 1
ATOM 2127 C C . ALA A 1 268 ? 3.300 22.412 7.286 1.00 78.06 268 ALA A C 1
ATOM 2129 O O . ALA A 1 268 ? 2.700 22.113 8.314 1.00 78.06 268 ALA A O 1
ATOM 2130 N N . SER A 1 269 ? 2.730 22.367 6.079 1.00 80.69 269 SER A N 1
ATOM 2131 C CA . SER A 1 269 ? 1.335 21.961 5.858 1.00 80.69 269 SER A CA 1
ATOM 2132 C C . SER A 1 269 ? 1.107 20.507 6.270 1.00 80.69 269 SER A C 1
ATOM 2134 O O . SER A 1 269 ? 0.145 20.202 6.965 1.00 80.69 269 SER A O 1
ATOM 2136 N N . MET A 1 270 ? 2.043 19.617 5.935 1.00 82.31 270 MET A N 1
ATOM 2137 C CA . MET A 1 270 ? 1.987 18.217 6.341 1.00 82.31 270 MET A CA 1
ATOM 2138 C C . MET A 1 270 ? 2.024 18.062 7.867 1.00 82.31 270 MET A C 1
ATOM 2140 O O . MET A 1 270 ? 1.223 17.315 8.420 1.00 82.31 270 MET A O 1
ATOM 2144 N N . ARG A 1 271 ? 2.901 18.801 8.564 1.00 80.88 271 ARG A N 1
ATOM 2145 C CA . ARG A 1 271 ? 2.920 18.812 10.039 1.00 80.88 271 ARG A CA 1
ATOM 2146 C C . ARG A 1 271 ? 1.635 19.386 10.625 1.00 80.88 271 ARG A C 1
ATOM 2148 O O . ARG A 1 271 ? 1.102 18.814 11.563 1.00 80.88 271 ARG A O 1
ATOM 2155 N N . ALA A 1 272 ? 1.098 20.455 10.039 1.00 81.31 272 ALA A N 1
ATOM 2156 C CA . ALA A 1 272 ? -0.164 21.037 10.484 1.00 81.31 272 ALA A CA 1
ATOM 2157 C C . ALA A 1 272 ? -1.325 20.030 10.406 1.00 81.31 272 ALA A C 1
ATOM 2159 O O . ALA A 1 272 ? -2.159 20.010 11.304 1.00 81.31 272 ALA A O 1
ATOM 2160 N N . ILE A 1 273 ? -1.351 19.166 9.382 1.00 82.25 273 ILE A N 1
ATOM 2161 C CA . ILE A 1 273 ? -2.315 18.058 9.274 1.00 82.25 273 ILE A CA 1
ATOM 2162 C C . ILE A 1 273 ? -2.024 16.980 10.334 1.00 82.25 273 ILE A C 1
ATOM 2164 O O . ILE A 1 273 ? -2.955 16.512 10.992 1.00 82.25 273 ILE A O 1
ATOM 2168 N N . GLN A 1 274 ? -0.758 16.610 10.550 1.00 83.38 274 GLN A N 1
ATOM 2169 C CA . GLN A 1 274 ? -0.366 15.609 11.557 1.00 83.38 274 GLN A CA 1
ATOM 2170 C C . GLN A 1 274 ? -0.706 16.031 12.992 1.00 83.38 274 GLN A C 1
ATOM 2172 O O . GLN A 1 274 ? -1.096 15.185 13.793 1.00 83.38 274 GLN A O 1
ATOM 2177 N N . ASP A 1 275 ? -0.591 17.323 13.295 1.00 81.50 275 ASP A N 1
ATOM 2178 C CA . ASP A 1 275 ? -0.803 17.891 14.631 1.00 81.50 275 ASP A CA 1
ATOM 2179 C C . ASP A 1 275 ? -2.285 18.180 14.936 1.00 81.50 275 ASP A C 1
ATOM 2181 O O . ASP A 1 275 ? -2.628 18.660 16.020 1.00 81.50 275 ASP A O 1
ATOM 2185 N N . THR A 1 276 ? -3.191 17.900 13.994 1.00 80.88 276 THR A N 1
ATOM 2186 C CA . THR A 1 276 ? -4.630 18.057 14.240 1.00 80.88 276 THR A CA 1
ATOM 2187 C C . THR A 1 276 ? -5.150 17.086 15.307 1.00 80.88 276 THR A C 1
ATOM 2189 O O . THR A 1 276 ? -4.677 15.950 15.397 1.00 80.88 276 THR A O 1
ATOM 2192 N N . PRO A 1 277 ? -6.153 17.497 16.110 1.00 77.81 277 PRO A N 1
ATOM 2193 C CA . PRO A 1 277 ? -6.779 16.615 17.087 1.00 77.81 277 PRO A CA 1
ATOM 2194 C C . PRO A 1 277 ? -7.360 15.362 16.424 1.00 77.81 277 PRO A C 1
ATOM 2196 O O . PRO A 1 277 ? -8.023 15.451 15.393 1.00 77.81 277 PRO A O 1
ATOM 2199 N N . ILE A 1 278 ? -7.139 14.207 17.050 1.00 79.44 278 ILE A N 1
ATOM 2200 C CA . ILE A 1 278 ? -7.670 12.923 16.583 1.00 79.44 278 ILE A CA 1
ATOM 2201 C C . ILE A 1 278 ? -9.154 12.821 16.958 1.00 79.44 278 ILE A C 1
ATOM 2203 O O . ILE A 1 278 ? -9.511 12.945 18.132 1.00 79.44 278 ILE A O 1
ATOM 2207 N N . ASP A 1 279 ? -10.001 12.537 15.972 1.00 76.12 279 ASP A N 1
ATOM 2208 C CA . ASP A 1 279 ? -11.426 12.253 16.129 1.00 76.12 279 ASP A CA 1
ATOM 2209 C C . ASP A 1 279 ? -11.838 11.077 15.233 1.00 76.12 279 ASP A C 1
ATOM 2211 O O . ASP A 1 279 ? -12.029 11.223 14.030 1.00 76.12 279 ASP A O 1
ATOM 2215 N N . ASN A 1 280 ? -12.027 9.901 15.834 1.00 74.31 280 ASN A N 1
ATOM 2216 C CA . ASN A 1 280 ? -12.456 8.693 15.122 1.00 74.31 280 ASN A CA 1
ATOM 2217 C C . ASN A 1 280 ? -13.988 8.525 15.075 1.00 74.31 280 ASN A C 1
ATOM 2219 O O . ASN A 1 280 ? -14.479 7.443 14.765 1.00 74.31 280 ASN A O 1
ATOM 2223 N N . SER A 1 281 ? -14.774 9.561 15.397 1.00 71.56 281 SER A N 1
ATOM 2224 C CA . SER A 1 281 ? -16.233 9.518 15.223 1.00 71.56 281 SER A CA 1
ATOM 2225 C C . SER A 1 281 ? -16.647 9.529 13.747 1.00 71.56 281 SER A C 1
ATOM 2227 O O . SER A 1 281 ? -17.662 8.931 13.386 1.00 71.56 281 SER A O 1
ATOM 2229 N N . THR A 1 282 ? -15.841 10.166 12.891 1.00 73.12 282 THR A N 1
ATOM 2230 C CA . THR A 1 282 ? -15.965 10.131 11.431 1.00 73.12 282 THR A CA 1
ATOM 2231 C C . THR A 1 282 ? -14.578 10.028 10.795 1.00 73.12 282 THR A C 1
ATOM 2233 O O . THR A 1 282 ? -13.636 10.651 11.285 1.00 73.12 282 THR A O 1
ATOM 2236 N N . PRO A 1 283 ? -14.410 9.239 9.718 1.00 80.69 283 PRO A N 1
ATOM 2237 C CA . PRO A 1 283 ? -13.116 9.129 9.067 1.00 80.69 283 PRO A CA 1
ATOM 2238 C C . PRO A 1 283 ? -12.758 10.442 8.367 1.00 80.69 283 PRO A C 1
ATOM 2240 O O . PRO A 1 283 ? -13.586 11.060 7.692 1.00 80.69 283 PRO A O 1
ATOM 2243 N N . ARG A 1 284 ? -11.494 10.848 8.484 1.00 86.25 284 ARG A N 1
ATOM 2244 C CA . ARG A 1 284 ? -10.978 12.048 7.828 1.00 86.25 284 ARG A CA 1
ATOM 2245 C C . ARG A 1 284 ? -10.821 11.794 6.335 1.00 86.25 284 ARG A C 1
ATOM 2247 O O . ARG A 1 284 ? -10.130 10.859 5.937 1.00 86.25 284 ARG A O 1
ATOM 2254 N N . VAL A 1 285 ? -11.430 12.639 5.511 1.00 88.56 285 VAL A N 1
ATOM 2255 C CA . VAL A 1 285 ? -11.384 12.492 4.053 1.00 88.56 285 VAL A CA 1
ATOM 2256 C C . VAL A 1 285 ? -10.247 13.328 3.473 1.00 88.56 285 VAL A C 1
ATOM 2258 O O . VAL A 1 285 ? -10.218 14.544 3.650 1.00 88.56 285 VAL A O 1
ATOM 2261 N N . LEU A 1 286 ? -9.345 12.672 2.752 1.00 90.56 286 LEU A N 1
ATOM 2262 C CA . LEU A 1 286 ? -8.260 13.291 1.996 1.00 90.56 286 LEU A CA 1
ATOM 2263 C C . LEU A 1 286 ? -8.477 13.023 0.510 1.00 90.56 286 LEU A C 1
ATOM 2265 O O . LEU A 1 286 ? -8.894 11.931 0.132 1.00 90.56 286 LEU A O 1
ATOM 2269 N N . TYR A 1 287 ? -8.188 14.004 -0.332 1.00 91.12 287 TYR A N 1
ATOM 2270 C CA . TYR A 1 287 ? -8.205 13.858 -1.786 1.00 91.12 287 TYR A CA 1
ATOM 2271 C C . TYR A 1 287 ? -6.771 13.863 -2.279 1.00 91.12 287 TYR A C 1
ATOM 2273 O O . TYR A 1 287 ? -5.988 14.696 -1.830 1.00 91.12 287 TYR A O 1
ATOM 2281 N N . SER A 1 288 ? -6.428 12.947 -3.174 1.00 91.81 288 SER A N 1
ATOM 2282 C CA . SER A 1 288 ? -5.104 12.868 -3.780 1.00 91.81 288 SER A CA 1
ATOM 2283 C C . SER A 1 288 ? -5.236 12.708 -5.289 1.00 91.81 288 SER A C 1
ATOM 2285 O O . SER A 1 288 ? -6.154 12.036 -5.747 1.00 91.81 288 SER A O 1
ATOM 2287 N N . ASP A 1 289 ? -4.312 13.322 -6.020 1.00 88.12 289 ASP A N 1
ATOM 2288 C CA . ASP A 1 289 ? -4.226 13.290 -7.484 1.00 88.12 289 ASP A CA 1
ATOM 2289 C C . ASP A 1 289 ? -2.746 13.353 -7.908 1.00 88.12 289 ASP A C 1
ATOM 2291 O O . ASP A 1 289 ? -1.920 14.017 -7.260 1.00 88.12 289 ASP A O 1
ATOM 2295 N N . GLY A 1 290 ? -2.397 12.637 -8.974 1.00 86.81 290 GLY A N 1
ATOM 2296 C CA . GLY A 1 290 ? -1.072 12.562 -9.564 1.00 86.81 290 GLY A CA 1
ATOM 2297 C C . GLY A 1 290 ? -1.075 12.886 -11.057 1.00 86.81 290 GLY A C 1
ATOM 2298 O O . GLY A 1 290 ? -1.598 12.148 -11.887 1.00 86.81 290 GLY A O 1
ATOM 2299 N N . SER A 1 291 ? -0.339 13.926 -11.451 1.00 83.88 291 SER A N 1
ATOM 2300 C CA . SER A 1 291 ? -0.291 14.377 -12.843 1.00 83.88 291 SER A CA 1
ATOM 2301 C C . SER A 1 291 ? 1.104 14.325 -13.460 1.00 83.88 291 SER A C 1
ATOM 2303 O O . SER A 1 291 ? 2.132 14.533 -12.807 1.00 83.88 291 SER A O 1
ATOM 2305 N N . LEU A 1 292 ? 1.131 14.090 -14.772 1.00 83.00 292 LEU A N 1
ATOM 2306 C CA . LEU A 1 292 ? 2.316 14.267 -15.599 1.00 83.00 292 LEU A CA 1
ATOM 2307 C C . LEU A 1 292 ? 2.368 15.697 -16.129 1.00 83.00 292 LEU A C 1
ATOM 2309 O O . LEU A 1 292 ? 1.453 16.175 -16.794 1.00 83.00 292 LEU A O 1
ATOM 2313 N N . LEU A 1 293 ? 3.492 16.358 -15.899 1.00 76.69 293 LEU A N 1
ATOM 2314 C CA . LEU A 1 293 ? 3.809 17.653 -16.474 1.00 76.69 293 LEU A CA 1
ATOM 2315 C C . LEU A 1 293 ? 4.634 17.449 -17.750 1.00 76.69 293 LEU A C 1
ATOM 2317 O O . LEU A 1 293 ? 5.526 16.601 -17.798 1.00 76.69 293 LEU A O 1
ATOM 2321 N N . ASN A 1 294 ? 4.363 18.252 -18.781 1.00 76.88 294 ASN A N 1
ATOM 2322 C CA . ASN A 1 294 ? 5.080 18.229 -20.065 1.00 76.88 294 ASN A CA 1
ATOM 2323 C C . ASN A 1 294 ? 5.067 16.852 -20.767 1.00 76.88 294 ASN A C 1
ATOM 2325 O O . ASN A 1 294 ? 6.048 16.452 -21.405 1.00 76.88 294 ASN A O 1
ATOM 2329 N N . SER A 1 295 ? 3.959 16.109 -20.654 1.00 73.44 295 SER A N 1
ATOM 2330 C CA . SER A 1 295 ? 3.796 14.801 -21.300 1.00 73.44 295 SER A CA 1
ATOM 2331 C C . SER A 1 295 ? 4.069 14.869 -22.809 1.00 73.44 295 SER A C 1
ATOM 2333 O O . SER A 1 295 ? 3.557 15.755 -23.491 1.00 73.44 295 SER A O 1
ATOM 2335 N N . GLY A 1 296 ? 4.841 13.916 -23.338 1.00 65.12 296 GLY A N 1
ATOM 2336 C CA . GLY A 1 296 ? 5.190 13.855 -24.766 1.00 65.12 296 GLY A CA 1
ATOM 2337 C C . GLY A 1 296 ? 6.428 14.668 -25.165 1.00 65.12 296 GLY A C 1
ATOM 2338 O O . GLY A 1 296 ? 6.778 14.701 -26.342 1.00 65.12 296 GLY A O 1
ATOM 2339 N N . THR A 1 297 ? 7.112 15.288 -24.201 1.00 71.62 297 THR A N 1
ATOM 2340 C CA . THR A 1 297 ? 8.397 15.977 -24.401 1.00 71.62 297 THR A CA 1
ATOM 2341 C C . THR A 1 297 ? 9.547 15.225 -23.724 1.00 71.62 297 THR A C 1
ATOM 2343 O O . THR A 1 297 ? 9.320 14.339 -22.899 1.00 71.62 297 THR A O 1
ATOM 2346 N N . MET A 1 298 ? 10.797 15.589 -24.039 1.00 61.97 298 MET A N 1
ATOM 2347 C CA . MET A 1 298 ? 11.972 15.042 -23.339 1.00 61.97 298 MET A CA 1
ATOM 2348 C C . MET A 1 298 ? 12.109 15.547 -21.888 1.00 61.97 298 MET A C 1
ATOM 2350 O O . MET A 1 298 ? 12.916 15.004 -21.142 1.00 61.97 298 MET A O 1
ATOM 2354 N N . GLU A 1 299 ? 11.317 16.545 -21.482 1.00 67.69 299 GLU A N 1
ATOM 2355 C CA . GLU A 1 299 ? 11.320 17.166 -20.146 1.00 67.69 299 GLU A CA 1
ATOM 2356 C C . GLU A 1 299 ? 10.080 16.771 -19.324 1.00 67.69 299 GLU A C 1
ATOM 2358 O O . GLU A 1 299 ? 9.550 17.562 -18.534 1.00 67.69 299 GLU A O 1
ATOM 2363 N N . VAL A 1 300 ? 9.576 15.551 -19.536 1.00 69.69 300 VAL A N 1
ATOM 2364 C CA . VAL A 1 300 ? 8.450 15.025 -18.761 1.00 69.69 300 VAL A CA 1
ATOM 2365 C C . VAL A 1 300 ? 8.817 14.963 -17.277 1.00 69.69 300 VAL A C 1
ATOM 2367 O O . VAL A 1 300 ? 9.875 14.466 -16.895 1.00 69.69 300 VAL A O 1
ATOM 2370 N N . SER A 1 301 ? 7.931 15.478 -16.432 1.00 71.81 301 SER A N 1
ATOM 2371 C CA . SER A 1 301 ? 8.069 15.430 -14.976 1.00 71.81 301 SER A CA 1
ATOM 2372 C C . SER A 1 301 ? 6.741 15.036 -14.343 1.00 71.81 301 SER A C 1
ATOM 2374 O O . SER A 1 301 ? 5.717 14.956 -15.016 1.00 71.81 301 SER A O 1
ATOM 2376 N N . GLN A 1 302 ? 6.757 14.733 -13.054 1.00 80.44 302 GLN A N 1
ATOM 2377 C CA . GLN A 1 302 ? 5.593 14.240 -12.328 1.00 80.44 302 GLN A CA 1
ATOM 2378 C C . GLN A 1 302 ? 5.350 15.104 -11.096 1.00 80.44 302 GLN A C 1
ATOM 2380 O O . GLN A 1 302 ? 6.289 15.518 -10.405 1.00 80.44 302 GLN A O 1
ATOM 2385 N N . ALA A 1 303 ? 4.081 15.389 -10.848 1.00 82.12 303 ALA A N 1
ATOM 2386 C CA . ALA A 1 303 ? 3.622 16.167 -9.717 1.00 82.12 303 ALA A CA 1
ATOM 2387 C C . ALA A 1 303 ? 2.466 15.452 -9.028 1.00 82.12 303 ALA A C 1
ATOM 2389 O O . ALA A 1 303 ? 1.716 14.718 -9.664 1.00 82.12 303 ALA A O 1
ATOM 2390 N N . PHE A 1 304 ? 2.326 15.684 -7.733 1.00 86.69 304 PHE A N 1
ATOM 2391 C CA . PHE A 1 304 ? 1.204 15.186 -6.950 1.00 86.69 304 PHE A CA 1
ATOM 2392 C C . PHE A 1 304 ? 0.565 16.337 -6.181 1.00 86.69 304 PHE A C 1
ATOM 2394 O O . PHE A 1 304 ? 1.221 17.344 -5.889 1.00 86.69 304 PHE A O 1
ATOM 2401 N N . GLY A 1 305 ? -0.701 16.160 -5.830 1.00 86.75 305 GLY A N 1
ATOM 2402 C CA . GLY A 1 305 ? -1.461 17.051 -4.972 1.00 86.75 305 GLY A CA 1
ATOM 2403 C C . GLY A 1 305 ? -2.250 16.252 -3.947 1.00 86.75 305 GLY A C 1
ATOM 2404 O O . GLY A 1 305 ? -2.784 15.192 -4.254 1.00 86.75 305 GLY A O 1
ATOM 2405 N N . VAL A 1 306 ? -2.325 16.769 -2.726 1.00 89.50 306 VAL A N 1
ATOM 2406 C CA . VAL A 1 306 ? -3.176 16.257 -1.656 1.00 89.50 306 VAL A CA 1
ATOM 2407 C C . VAL A 1 306 ? -3.927 17.418 -1.031 1.00 89.50 306 VAL A C 1
ATOM 2409 O O . VAL A 1 306 ? -3.333 18.441 -0.685 1.00 89.50 306 VAL A O 1
ATOM 2412 N N . VAL A 1 307 ? -5.234 17.251 -0.871 1.00 88.69 307 VAL A N 1
ATOM 2413 C CA . VAL A 1 307 ? -6.119 18.250 -0.279 1.00 88.69 307 VAL A CA 1
ATOM 2414 C C . VAL A 1 307 ? -6.863 17.645 0.895 1.00 88.69 307 VAL A C 1
ATOM 2416 O O . VAL A 1 307 ? -7.483 16.585 0.798 1.00 88.69 307 VAL A O 1
ATOM 2419 N N . ASP A 1 308 ? -6.831 18.370 2.001 1.00 86.00 308 ASP A N 1
ATOM 2420 C CA . ASP A 1 308 ? -7.569 18.067 3.207 1.00 86.00 308 ASP A CA 1
ATOM 2421 C C . ASP A 1 308 ? -8.652 19.122 3.438 1.00 86.00 308 ASP A C 1
ATOM 2423 O O . ASP A 1 308 ? -8.364 20.301 3.649 1.00 86.00 308 ASP A O 1
ATOM 2427 N N . LEU A 1 309 ? -9.907 18.674 3.390 1.00 81.31 309 LEU A N 1
ATOM 2428 C CA . LEU A 1 309 ? -11.096 19.516 3.541 1.00 81.31 309 LEU A CA 1
ATOM 2429 C C . LEU A 1 309 ? -11.711 19.427 4.947 1.00 81.31 309 LEU A C 1
ATOM 2431 O O . LEU A 1 309 ? -12.835 19.870 5.153 1.00 81.31 309 LEU A O 1
ATOM 2435 N N . SER A 1 310 ? -11.012 18.818 5.910 1.00 73.44 310 SER A N 1
ATOM 2436 C CA . SER A 1 310 ? -11.524 18.645 7.279 1.00 73.44 310 SER A CA 1
ATOM 2437 C C . SER A 1 310 ? -11.565 19.934 8.109 1.00 73.44 310 SER A C 1
ATOM 2439 O O . SER A 1 310 ? -12.199 19.953 9.161 1.00 73.44 310 SER A O 1
ATOM 2441 N N . GLN A 1 311 ? -10.903 21.003 7.659 1.00 71.00 311 GLN A N 1
ATOM 2442 C CA . GLN A 1 311 ? -10.872 22.308 8.323 1.00 71.00 311 GLN A CA 1
ATOM 2443 C C . GLN A 1 311 ? -11.547 23.384 7.463 1.00 71.00 311 GLN A C 1
ATOM 2445 O O . GLN A 1 311 ? -11.579 23.267 6.239 1.00 71.00 311 GLN A O 1
ATOM 2450 N N . ASP A 1 312 ? -12.010 24.469 8.099 1.00 69.81 312 ASP A N 1
ATOM 2451 C CA . ASP A 1 312 ? -12.605 25.637 7.418 1.00 69.81 312 ASP A CA 1
ATOM 2452 C C . ASP A 1 312 ? -11.673 26.248 6.358 1.00 69.81 312 ASP A C 1
ATOM 2454 O O . ASP A 1 312 ? -12.126 26.800 5.354 1.00 69.81 312 ASP A O 1
ATOM 2458 N N . THR A 1 313 ? -10.361 26.122 6.568 1.00 74.56 313 THR A N 1
ATOM 2459 C CA . THR A 1 313 ? -9.337 26.457 5.575 1.00 74.56 313 THR A CA 1
ATOM 2460 C C . THR A 1 313 ? -8.741 25.163 5.028 1.00 74.56 313 THR A C 1
ATOM 2462 O O . THR A 1 313 ? -8.125 24.428 5.802 1.00 74.56 313 THR A O 1
ATOM 2465 N N . PRO A 1 314 ? -8.887 24.871 3.722 1.00 78.75 314 PRO A N 1
ATOM 2466 C CA . PRO A 1 314 ? -8.356 23.645 3.151 1.00 78.75 314 PRO A CA 1
ATOM 2467 C C . PRO A 1 314 ? -6.830 23.651 3.216 1.00 78.75 314 PRO A C 1
ATOM 2469 O O . PRO A 1 314 ? -6.182 24.626 2.824 1.00 78.75 314 PRO A O 1
ATOM 2472 N N . LEU A 1 315 ? -6.256 22.551 3.697 1.00 82.00 315 LEU A N 1
ATOM 2473 C CA . LEU A 1 315 ? -4.811 22.362 3.714 1.00 82.00 315 LEU A CA 1
ATOM 2474 C C . LEU A 1 315 ? -4.408 21.608 2.451 1.00 82.00 315 LEU A C 1
ATOM 2476 O O . LEU A 1 315 ? -4.915 20.522 2.167 1.00 82.00 315 LEU A O 1
ATOM 2480 N N . THR A 1 316 ? -3.502 22.201 1.681 1.00 83.12 316 THR A N 1
ATOM 2481 C CA . THR A 1 316 ? -3.028 21.645 0.414 1.00 83.12 316 THR A CA 1
ATOM 2482 C C . THR A 1 316 ? -1.549 21.318 0.506 1.00 83.12 316 THR A C 1
ATOM 2484 O O . THR A 1 316 ? -0.745 22.158 0.912 1.00 83.12 316 THR A O 1
ATOM 2487 N N . MET A 1 317 ? -1.180 20.123 0.073 1.00 84.94 317 MET A N 1
ATOM 2488 C CA . MET A 1 317 ? 0.202 19.723 -0.143 1.00 84.94 317 MET A CA 1
ATOM 2489 C C . MET A 1 317 ? 0.362 19.409 -1.617 1.00 84.94 317 MET A C 1
ATOM 2491 O O . MET A 1 317 ? -0.469 18.725 -2.201 1.00 84.94 317 MET A O 1
ATOM 2495 N N . GLN A 1 318 ? 1.433 19.888 -2.218 1.00 83.81 318 GLN A N 1
ATOM 2496 C CA . GLN A 1 318 ? 1.801 19.504 -3.569 1.00 83.81 318 GLN A CA 1
ATOM 2497 C C . GLN A 1 318 ? 3.281 19.158 -3.582 1.00 83.81 318 GLN A C 1
ATOM 2499 O O . GLN A 1 318 ? 3.979 19.342 -2.587 1.00 83.81 318 GLN A O 1
ATOM 2504 N N . GLY A 1 319 ? 3.761 18.597 -4.676 1.00 74.88 319 GLY A N 1
ATOM 2505 C CA . GLY A 1 319 ? 5.181 18.337 -4.804 1.00 74.88 319 GLY A CA 1
ATOM 2506 C C . GLY A 1 319 ? 5.540 17.778 -6.159 1.00 74.88 319 GLY A C 1
ATOM 2507 O O . GLY A 1 319 ? 4.681 17.446 -6.976 1.00 74.88 319 GLY A O 1
ATOM 2508 N N . ARG A 1 320 ? 6.846 17.699 -6.395 1.00 72.38 320 ARG A N 1
ATOM 2509 C CA . ARG A 1 320 ? 7.436 17.113 -7.596 1.00 72.38 320 ARG A CA 1
ATOM 2510 C C . ARG A 1 320 ? 8.325 15.956 -7.196 1.00 72.38 320 ARG A C 1
ATOM 2512 O O . ARG A 1 320 ? 8.951 15.988 -6.140 1.00 72.38 320 ARG A O 1
ATOM 2519 N N . THR A 1 321 ? 8.369 14.937 -8.039 1.00 64.50 321 THR A N 1
ATOM 2520 C CA . THR A 1 321 ? 9.223 13.771 -7.813 1.00 64.50 321 THR A CA 1
ATOM 2521 C C . THR A 1 321 ? 10.120 13.547 -9.020 1.00 64.50 321 THR A C 1
ATOM 2523 O O . THR A 1 321 ? 9.665 13.581 -10.162 1.00 64.50 321 THR A O 1
ATOM 2526 N N . ASP A 1 322 ? 11.406 13.324 -8.768 1.00 60.69 322 ASP A N 1
ATOM 2527 C CA . ASP A 1 322 ? 12.394 13.096 -9.821 1.00 60.69 322 ASP A CA 1
ATOM 2528 C C . ASP A 1 322 ? 12.336 11.645 -10.342 1.00 60.69 322 ASP A C 1
ATOM 2530 O O . ASP A 1 322 ? 11.873 10.729 -9.653 1.00 60.69 322 ASP A O 1
ATOM 2534 N N . GLY A 1 323 ? 12.833 11.419 -11.562 1.00 63.22 323 GLY A N 1
ATOM 2535 C CA . GLY A 1 323 ? 12.955 10.091 -12.179 1.00 63.22 323 GLY A CA 1
ATOM 2536 C C . GLY A 1 323 ? 12.064 9.871 -13.401 1.00 63.22 323 GLY A C 1
ATOM 2537 O O . GLY A 1 323 ? 11.491 10.811 -13.947 1.00 63.22 323 GLY A O 1
ATOM 2538 N N . HIS A 1 324 ? 11.960 8.613 -13.852 1.00 68.00 324 HIS A N 1
ATOM 2539 C CA . HIS A 1 324 ? 11.096 8.262 -14.982 1.00 68.00 324 HIS A CA 1
ATOM 2540 C C . HIS A 1 324 ? 9.631 8.558 -14.638 1.00 68.00 324 HIS A C 1
ATOM 2542 O O . HIS A 1 324 ? 9.084 7.974 -13.699 1.00 68.00 324 HIS A O 1
ATOM 2548 N N . ALA A 1 325 ? 9.027 9.492 -15.370 1.00 70.94 325 ALA A N 1
ATOM 2549 C CA . ALA A 1 325 ? 7.697 9.997 -15.076 1.00 70.94 325 ALA A CA 1
ATOM 2550 C C . ALA A 1 325 ? 6.620 9.014 -15.559 1.00 70.94 325 ALA A C 1
ATOM 2552 O O . ALA A 1 325 ? 6.577 8.642 -16.731 1.00 70.94 325 ALA A O 1
ATOM 2553 N N . SER A 1 326 ? 5.731 8.617 -14.653 1.00 76.75 326 SER A N 1
ATOM 2554 C CA . SER A 1 326 ? 4.562 7.789 -14.954 1.00 76.75 326 SER A CA 1
ATOM 2555 C C . SER A 1 326 ? 3.361 8.315 -14.174 1.00 76.75 326 SER A C 1
ATOM 2557 O O . SER A 1 326 ? 3.501 8.685 -13.012 1.00 76.75 326 SER A O 1
ATOM 2559 N N . SER A 1 327 ? 2.179 8.338 -14.792 1.00 77.38 327 SER A N 1
ATOM 2560 C CA . SER A 1 327 ? 0.951 8.783 -14.116 1.00 77.38 327 SER A CA 1
ATOM 2561 C C . SER A 1 327 ? 0.668 7.930 -12.871 1.00 77.38 327 SER A C 1
ATOM 2563 O O . SER A 1 327 ? 0.487 8.476 -11.791 1.00 77.38 327 SER A O 1
ATOM 2565 N N . ALA A 1 328 ? 0.807 6.602 -12.959 1.00 77.62 328 ALA A N 1
ATOM 2566 C CA . ALA A 1 328 ? 0.654 5.720 -11.797 1.00 77.62 328 ALA A CA 1
ATOM 2567 C C . ALA A 1 328 ? 1.680 6.004 -10.680 1.00 77.62 328 ALA A C 1
ATOM 2569 O O . ALA A 1 328 ? 1.390 5.828 -9.500 1.00 77.62 328 ALA A O 1
ATOM 2570 N N . LYS A 1 329 ? 2.890 6.451 -11.041 1.00 78.75 329 LYS A N 1
ATOM 2571 C CA . LYS A 1 329 ? 3.934 6.830 -10.078 1.00 78.75 329 LYS A CA 1
ATOM 2572 C C . LYS A 1 329 ? 3.575 8.131 -9.363 1.00 78.75 329 LYS A C 1
ATOM 2574 O O . LYS A 1 329 ? 3.733 8.202 -8.149 1.00 78.75 329 LYS A O 1
ATOM 2579 N N . ALA A 1 330 ? 3.061 9.121 -10.090 1.00 81.12 330 ALA A N 1
ATOM 2580 C CA . ALA A 1 330 ? 2.574 10.372 -9.517 1.00 81.12 330 ALA A CA 1
ATOM 2581 C C . ALA A 1 330 ? 1.421 10.130 -8.525 1.00 81.12 330 ALA A C 1
ATOM 2583 O O . ALA A 1 330 ? 1.458 10.643 -7.408 1.00 81.12 330 ALA A O 1
ATOM 2584 N N . GLU A 1 331 ? 0.469 9.270 -8.893 1.00 84.38 331 GLU A N 1
ATOM 2585 C CA . GLU A 1 331 ? -0.669 8.877 -8.049 1.00 84.38 331 GLU A CA 1
ATOM 2586 C C . GLU A 1 331 ? -0.235 8.197 -6.752 1.00 84.38 331 GLU A C 1
ATOM 2588 O O . GLU A 1 331 ? -0.632 8.589 -5.655 1.00 84.38 331 GLU A O 1
ATOM 2593 N N . LEU A 1 332 ? 0.654 7.204 -6.856 1.00 84.88 332 LEU A N 1
ATOM 2594 C CA . LEU A 1 332 ? 1.203 6.512 -5.689 1.00 84.88 332 LEU A CA 1
ATOM 2595 C C . LEU A 1 332 ? 1.943 7.466 -4.750 1.00 84.88 332 LEU A C 1
ATOM 2597 O O . LEU A 1 332 ? 1.973 7.246 -3.538 1.00 84.88 332 LEU A O 1
ATOM 2601 N N . MET A 1 333 ? 2.533 8.529 -5.298 1.00 83.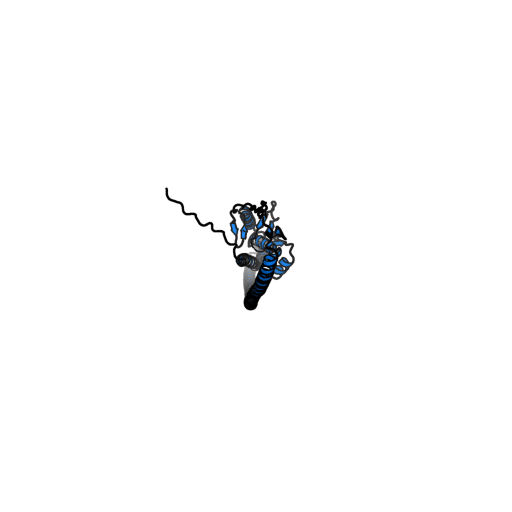31 333 MET A N 1
ATOM 2602 C CA . MET A 1 333 ? 3.204 9.536 -4.492 1.00 83.31 333 MET A CA 1
ATOM 2603 C C . MET A 1 333 ? 2.230 10.457 -3.771 1.00 83.31 333 MET A C 1
ATOM 2605 O O . MET A 1 333 ? 2.440 10.723 -2.587 1.00 83.31 333 MET A O 1
ATOM 2609 N N . GLY A 1 334 ? 1.140 10.859 -4.425 1.00 86.62 334 GLY A N 1
ATOM 2610 C CA . GLY A 1 334 ? 0.031 11.544 -3.762 1.00 86.62 334 GLY A CA 1
ATOM 2611 C C . GLY A 1 334 ? -0.582 10.693 -2.644 1.00 86.62 334 GLY A C 1
ATOM 2612 O O . GLY A 1 334 ? -0.729 11.166 -1.514 1.00 86.62 334 GLY A O 1
ATOM 2613 N N . LEU A 1 335 ? -0.819 9.403 -2.903 1.00 88.69 335 LEU A N 1
ATOM 2614 C CA . LEU A 1 335 ? -1.338 8.465 -1.906 1.00 88.69 335 LEU A CA 1
ATOM 2615 C C . LEU A 1 335 ? -0.394 8.323 -0.702 1.00 88.69 335 LEU A C 1
ATOM 2617 O O . LEU A 1 335 ? -0.845 8.394 0.442 1.00 88.69 335 LEU A O 1
ATOM 2621 N N . LEU A 1 336 ? 0.918 8.180 -0.933 1.00 87.06 336 LEU A N 1
ATOM 2622 C CA . LEU A 1 336 ? 1.902 8.156 0.153 1.00 87.06 336 LEU A CA 1
ATOM 2623 C C . LEU A 1 336 ? 1.819 9.412 1.013 1.00 87.06 336 LEU A C 1
ATOM 2625 O O . LEU A 1 336 ? 1.791 9.315 2.240 1.00 87.06 336 LEU A O 1
ATOM 2629 N N . ILE A 1 337 ? 1.763 10.579 0.381 1.00 86.00 337 ILE A N 1
ATOM 2630 C CA . ILE A 1 337 ? 1.693 11.856 1.087 1.00 86.00 337 ILE A CA 1
ATOM 2631 C C . ILE A 1 337 ? 0.419 11.934 1.923 1.00 86.00 337 ILE A C 1
ATOM 2633 O O . ILE A 1 337 ? 0.509 12.277 3.097 1.00 86.00 337 ILE A O 1
ATOM 2637 N N . ALA A 1 338 ? -0.733 11.547 1.372 1.00 89.38 338 ALA A N 1
ATOM 2638 C CA . ALA A 1 338 ? -2.002 11.54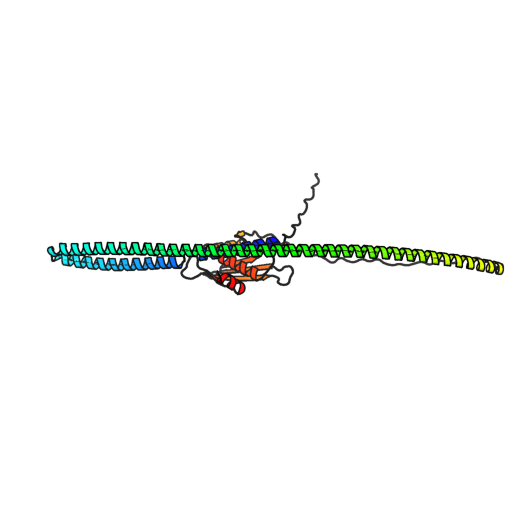2 2.094 1.00 89.38 338 ALA A CA 1
ATOM 2639 C C . ALA A 1 338 ? -1.962 10.630 3.336 1.00 89.38 338 ALA A C 1
ATOM 2641 O O . ALA A 1 338 ? -2.402 11.014 4.424 1.00 89.38 338 ALA A O 1
ATOM 2642 N N . VAL A 1 339 ? -1.383 9.432 3.207 1.00 88.75 339 VAL A N 1
ATOM 2643 C CA . VAL A 1 339 ? -1.258 8.481 4.323 1.00 88.75 339 VAL A CA 1
ATOM 2644 C C . VAL A 1 339 ? -0.273 8.976 5.384 1.00 88.75 339 VAL A C 1
ATOM 2646 O O . VAL A 1 339 ? -0.523 8.795 6.580 1.00 88.75 339 VAL A O 1
ATOM 2649 N N . LEU A 1 340 ? 0.839 9.594 4.979 1.00 85.25 340 LEU A N 1
ATOM 2650 C CA . LEU A 1 340 ? 1.845 10.122 5.903 1.00 85.25 340 LEU A CA 1
ATOM 2651 C C . LEU A 1 340 ? 1.403 11.422 6.583 1.00 85.25 340 LEU A C 1
ATOM 2653 O O . LEU A 1 340 ? 1.781 11.655 7.730 1.00 85.25 340 LEU A O 1
ATOM 2657 N N . SER A 1 341 ? 0.616 12.265 5.913 1.00 86.31 341 SER A N 1
ATOM 2658 C CA .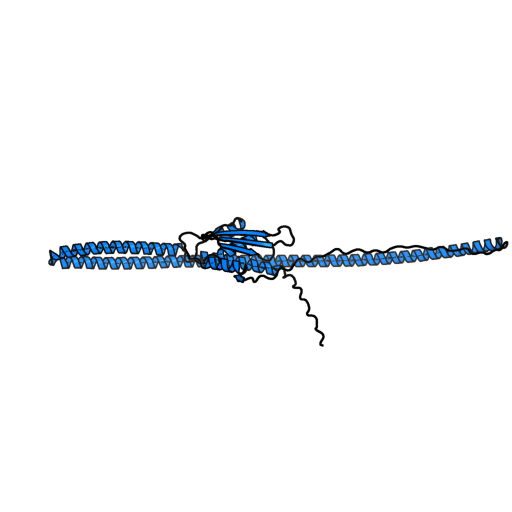 SER A 1 341 ? 0.159 13.546 6.461 1.00 86.31 341 SER A CA 1
ATOM 2659 C C . SER A 1 341 ? -0.906 13.385 7.534 1.00 86.31 341 SER A C 1
ATOM 2661 O O . SER A 1 341 ? -1.007 14.211 8.432 1.00 86.31 341 SER A O 1
ATOM 2663 N N . ALA A 1 342 ? -1.722 12.335 7.454 1.00 86.88 342 ALA A N 1
ATOM 2664 C CA . ALA A 1 342 ? -2.745 12.098 8.457 1.00 86.88 342 ALA A CA 1
ATOM 2665 C C . ALA A 1 342 ? -2.134 11.709 9.815 1.00 86.88 342 ALA A C 1
ATOM 2667 O O . ALA A 1 342 ? -1.170 10.935 9.844 1.00 86.88 342 ALA A O 1
ATOM 2668 N N . PRO A 1 343 ? -2.744 12.105 10.948 1.00 84.56 343 PRO A N 1
ATOM 2669 C CA . PRO A 1 343 ? -2.334 11.613 12.257 1.00 84.56 343 PRO A CA 1
ATOM 2670 C C . PRO A 1 343 ? -2.292 10.069 12.277 1.00 84.56 343 PRO A C 1
ATOM 2672 O O . PRO A 1 343 ? -3.198 9.429 11.722 1.00 84.56 343 PRO A O 1
ATOM 2675 N N . PRO A 1 344 ? -1.266 9.429 12.873 1.00 78.25 344 PRO A N 1
ATOM 2676 C CA . PRO A 1 344 ? -1.067 7.977 12.790 1.00 78.25 344 PRO A CA 1
ATOM 2677 C C . PRO A 1 344 ? -2.220 7.143 13.350 1.00 78.25 344 PRO A C 1
ATOM 2679 O O . PRO A 1 344 ? -2.399 6.004 12.927 1.00 78.25 344 PRO A O 1
ATOM 2682 N N . GLU A 1 345 ? -2.994 7.710 14.276 1.00 77.69 345 GLU A N 1
ATOM 2683 C CA . GLU A 1 345 ? -4.094 7.074 15.018 1.00 77.69 345 GLU A CA 1
ATOM 2684 C C . GLU A 1 345 ? -5.490 7.463 14.500 1.00 77.69 345 GLU A C 1
ATOM 2686 O O . GLU A 1 345 ? -6.495 6.945 14.985 1.00 77.69 345 GLU A O 1
ATOM 2691 N N . GLN A 1 346 ? -5.547 8.354 13.508 1.00 82.75 346 GLN A N 1
ATOM 2692 C CA . GLN A 1 346 ? -6.780 8.807 12.876 1.00 82.75 346 GLN A CA 1
ATOM 2693 C C . GLN A 1 346 ? -7.228 7.812 11.800 1.00 82.75 346 GLN A C 1
ATOM 2695 O O . GLN A 1 346 ? -6.407 7.341 10.997 1.00 82.75 346 GLN A O 1
ATOM 2700 N N . ASP A 1 347 ? -8.523 7.513 11.763 1.00 83.06 347 ASP A N 1
ATOM 2701 C CA . ASP A 1 347 ? -9.149 6.794 10.654 1.00 83.06 347 ASP A CA 1
ATOM 2702 C C . ASP A 1 347 ? -9.308 7.732 9.457 1.00 83.06 347 ASP A C 1
ATOM 2704 O O . ASP A 1 347 ? -9.764 8.872 9.600 1.00 83.06 347 ASP A O 1
ATOM 2708 N N . ILE A 1 348 ? -8.887 7.267 8.279 1.00 86.00 348 ILE A N 1
ATOM 2709 C CA . ILE A 1 348 ? -8.817 8.073 7.059 1.00 86.00 348 ILE A CA 1
ATOM 2710 C C . ILE A 1 348 ? -9.499 7.385 5.884 1.00 86.00 348 ILE A C 1
ATOM 2712 O O . ILE A 1 348 ? -9.489 6.163 5.774 1.00 86.00 348 ILE A O 1
ATOM 2716 N N . VAL A 1 349 ? -10.032 8.195 4.977 1.00 87.75 349 VAL A N 1
ATOM 2717 C CA . VAL A 1 349 ? -10.486 7.790 3.648 1.00 87.75 349 VAL A CA 1
ATOM 2718 C C . VAL A 1 349 ? -9.728 8.644 2.646 1.00 87.75 349 VAL A C 1
ATOM 2720 O O . VAL A 1 349 ? -9.895 9.863 2.625 1.00 87.75 349 VAL A O 1
ATOM 2723 N N . VAL A 1 350 ? -8.890 8.017 1.825 1.00 88.81 350 VAL A N 1
ATOM 2724 C CA . VAL A 1 350 ? -8.199 8.705 0.730 1.00 88.81 350 VAL A CA 1
ATOM 2725 C C . VAL A 1 350 ? -8.988 8.470 -0.550 1.00 88.81 350 VAL A C 1
ATOM 2727 O O . VAL A 1 350 ? -9.241 7.327 -0.918 1.00 88.81 350 VAL A O 1
ATOM 2730 N N . LYS A 1 351 ? -9.407 9.548 -1.210 1.00 89.06 351 LYS A N 1
ATOM 2731 C CA . LYS A 1 351 ? -10.076 9.498 -2.507 1.00 89.06 351 LYS A CA 1
ATOM 2732 C C . LYS A 1 351 ? -9.060 9.710 -3.620 1.00 89.06 351 LYS A C 1
ATOM 2734 O O . LYS A 1 351 ? -8.332 10.701 -3.596 1.00 89.06 351 LYS A O 1
ATOM 2739 N N . LEU A 1 352 ? -9.064 8.775 -4.561 1.00 87.12 352 LEU A N 1
ATOM 2740 C CA . LEU A 1 352 ? -8.226 8.720 -5.755 1.00 87.12 352 LEU A CA 1
ATOM 2741 C C . LEU A 1 352 ? -9.141 8.558 -6.972 1.00 87.12 352 LEU A C 1
ATOM 2743 O O . LEU A 1 352 ? -10.232 7.999 -6.845 1.00 87.12 352 LEU A O 1
ATOM 2747 N N . ASP A 1 353 ? -8.700 9.012 -8.137 1.00 82.06 353 ASP A N 1
ATOM 2748 C CA . ASP A 1 353 ? -9.387 8.826 -9.421 1.00 82.06 353 ASP A CA 1
ATOM 2749 C C . ASP A 1 353 ? -8.772 7.696 -10.277 1.00 82.06 353 ASP A C 1
ATOM 2751 O O . ASP A 1 353 ? -9.361 7.277 -11.274 1.00 82.06 353 ASP A O 1
ATOM 2755 N N . ASN A 1 354 ? -7.624 7.148 -9.862 1.00 79.00 354 ASN A N 1
ATOM 2756 C CA . ASN A 1 354 ? -6.936 6.061 -10.552 1.00 79.00 354 ASN A CA 1
ATOM 2757 C C . ASN A 1 354 ? -7.333 4.666 -10.026 1.00 79.00 354 ASN A C 1
ATOM 2759 O O . ASN A 1 354 ? -6.794 4.185 -9.024 1.00 79.00 354 ASN A O 1
ATOM 2763 N N . GLU A 1 355 ? -8.221 3.978 -10.752 1.00 73.81 355 GLU A N 1
ATOM 2764 C CA . GLU A 1 355 ? -8.719 2.632 -10.406 1.00 73.81 355 GLU A CA 1
ATOM 2765 C C . GLU A 1 355 ? -7.600 1.594 -10.218 1.00 73.81 355 GLU A C 1
ATOM 2767 O O . GLU A 1 355 ? -7.657 0.785 -9.295 1.00 73.81 355 GLU A O 1
ATOM 2772 N N . SER A 1 356 ? -6.529 1.641 -11.019 1.00 72.50 356 SER A N 1
ATOM 2773 C CA . SER A 1 356 ? -5.427 0.671 -10.913 1.00 72.50 356 SER A CA 1
ATOM 2774 C C . SER A 1 356 ? -4.635 0.799 -9.607 1.00 72.50 356 SER A C 1
ATOM 2776 O O . SER A 1 356 ? -4.069 -0.182 -9.120 1.00 72.50 356 SER A O 1
ATOM 2778 N N . VAL A 1 357 ? -4.561 2.005 -9.036 1.00 72.56 357 VAL A N 1
ATOM 2779 C CA . VAL A 1 357 ? -3.937 2.227 -7.723 1.00 72.56 357 VAL A CA 1
ATOM 2780 C C . VAL A 1 357 ? -4.878 1.780 -6.607 1.00 72.56 357 VAL A C 1
ATOM 2782 O O . VAL A 1 357 ? -4.420 1.155 -5.652 1.00 72.56 357 VAL A O 1
ATOM 2785 N N . VAL A 1 358 ? -6.179 2.037 -6.754 1.00 74.31 358 VAL A N 1
ATOM 2786 C CA . VAL A 1 358 ? -7.213 1.605 -5.804 1.00 74.31 358 VAL A CA 1
ATOM 2787 C C . VAL A 1 358 ? -7.233 0.079 -5.672 1.00 74.31 358 VAL A C 1
ATOM 2789 O O . VAL A 1 358 ? -7.037 -0.429 -4.569 1.00 74.31 358 VAL A O 1
ATOM 2792 N N . GLU A 1 359 ? -7.339 -0.659 -6.783 1.00 73.25 359 GLU A N 1
ATOM 2793 C CA . GLU A 1 359 ? -7.399 -2.133 -6.783 1.00 73.25 359 GLU A CA 1
ATOM 2794 C C . GLU A 1 359 ? -6.209 -2.779 -6.054 1.00 73.25 359 GLU A C 1
ATOM 2796 O O . GLU A 1 359 ? -6.352 -3.780 -5.347 1.00 73.25 359 GLU A O 1
ATOM 2801 N N . ARG A 1 360 ? -5.013 -2.193 -6.188 1.00 72.69 360 ARG A N 1
ATOM 2802 C CA . ARG A 1 360 ? -3.802 -2.699 -5.535 1.00 72.69 360 ARG A CA 1
ATOM 2803 C C . ARG A 1 360 ? -3.895 -2.624 -4.010 1.00 72.69 360 ARG A C 1
ATOM 2805 O O . ARG A 1 360 ? -3.455 -3.559 -3.343 1.00 72.69 360 ARG A O 1
ATOM 2812 N N . PHE A 1 361 ? -4.431 -1.534 -3.467 1.00 69.12 361 PHE A N 1
ATOM 2813 C CA . PHE A 1 361 ? -4.467 -1.290 -2.022 1.00 69.12 361 PHE A CA 1
ATOM 2814 C C . PHE A 1 361 ? -5.773 -1.736 -1.353 1.00 69.12 361 PHE A C 1
ATOM 2816 O O . PHE A 1 361 ? -5.761 -1.964 -0.150 1.00 69.12 361 PHE A O 1
ATOM 2823 N N . GLU A 1 362 ? -6.859 -1.950 -2.102 1.00 67.62 362 GLU A N 1
ATOM 2824 C CA . GLU A 1 362 ? -8.073 -2.612 -1.591 1.00 67.62 362 GLU A CA 1
ATOM 2825 C C . GLU A 1 362 ? -7.864 -4.107 -1.297 1.00 67.62 362 GLU A C 1
ATOM 2827 O O . GLU A 1 362 ? -8.619 -4.703 -0.534 1.00 67.62 362 GLU A O 1
ATOM 2832 N N . SER A 1 363 ? -6.839 -4.725 -1.895 1.00 56.06 363 SER A N 1
ATOM 2833 C CA . SER A 1 363 ? -6.505 -6.141 -1.685 1.00 56.06 363 SER A CA 1
ATOM 2834 C C . SER A 1 363 ? -5.676 -6.437 -0.420 1.00 56.06 363 SER A C 1
ATOM 2836 O O . SER A 1 363 ? -5.399 -7.608 -0.141 1.00 56.06 363 SER A O 1
ATOM 2838 N N . LEU A 1 364 ? -5.261 -5.395 0.316 1.00 53.06 364 LEU A N 1
ATOM 2839 C CA . LEU A 1 364 ? -4.513 -5.468 1.583 1.00 53.06 364 LEU A CA 1
ATOM 2840 C C . LEU A 1 364 ? -5.452 -5.613 2.782 1.00 53.06 364 LEU A C 1
ATOM 2842 O O . LEU A 1 364 ? -5.061 -6.359 3.713 1.00 53.06 364 LEU A O 1
#

Radius of gyration: 48.6 Å; chains: 1; bounding box: 105×55×164 Å